Protein AF-0000000079968569 (afdb_homodimer)

pLDDT: mean 89.05, std 14.93, range [28.38, 98.62]

Solvent-accessible surface area (backbone atoms only — not comparable to full-atom values): 16368 Å² total; per-residue (Å²): 129,81,74,69,39,74,44,54,80,45,68,66,60,50,47,40,49,39,46,52,48,20,51,48,32,42,50,51,22,48,35,32,70,76,35,46,54,60,60,40,35,42,70,18,49,77,89,44,74,65,24,75,78,48,63,56,48,49,30,52,27,35,30,48,21,16,45,27,44,17,50,18,42,37,26,52,46,40,48,70,67,48,76,48,55,67,58,50,34,47,45,46,52,22,48,47,39,38,47,49,23,49,54,51,22,50,50,51,39,25,46,76,66,73,31,68,48,82,87,57,55,47,71,60,41,49,49,54,50,51,52,52,50,50,54,46,49,54,43,51,39,50,54,72,44,60,78,44,48,75,46,56,74,74,74,75,83,125,130,79,74,66,40,75,44,54,81,46,68,67,59,49,47,40,48,40,47,52,47,21,51,49,33,42,51,52,22,46,36,32,71,76,34,44,55,60,58,40,35,41,70,17,49,79,91,44,74,69,25,75,78,46,62,55,47,49,29,52,27,34,31,48,20,16,45,26,45,17,51,19,41,37,26,52,45,40,49,70,67,48,76,49,55,67,58,51,34,46,47,45,53,22,49,46,38,38,48,51,24,49,54,51,22,50,50,51,40,26,46,76,66,75,32,67,46,81,90,58,54,47,70,61,42,50,49,55,50,52,53,51,50,51,54,46,47,56,42,50,42,50,54,73,43,60,78,44,50,74,45,54,72,72,73,78,81,124

Sequence (316 aa):
MQRSSAQSIPGFYRVFFTIFDPLFALGVAYMNCAEPGSIVTSLFPEDGPWSTVTPSHMMLFHQSAGALVCLATCMGVMLRYAEDVRVWRIFEFAVLFTDFPVFYGNCVALDAQQRLSLDKIRPEEWNVFAITAFVATVRILFVAGVGLGKGTNTKKNAMQRSSAQSIPGFYRVFFTIFDPLFALGVAYMNCAEPGSIVTSLFPEDGPWSTVTPSHMMLFHQSAGALVCLATCMGVMLRYAEDVRVWRIFEFAVLFTDFPVFYGNCVALDAQQRLSLDKIRPEEWNVFAITAFVATVRILFVAGVGLGKGTNTKKNA

Nearest PDB structures (foldseek):
  8a3k-assembly1_UNK  TM=4.838E-01  e=2.911E+00  synthetic construct
  8a3k-assembly1_UNK  TM=4.841E-01  e=3.400E+00  synthetic construct

Structure (mmCIF, N/CA/C/O backbone):
data_AF-0000000079968569-model_v1
#
loop_
_entity.id
_entity.type
_entity.pdbx_description
1 polymer 'DUF7704 domain-containing protein'
#
loop_
_atom_site.group_PDB
_atom_site.id
_atom_site.type_symbol
_atom_site.label_atom_id
_atom_site.label_alt_id
_atom_site.label_comp_id
_atom_site.label_asym_id
_atom_site.label_entity_id
_atom_site.label_seq_id
_atom_site.pdbx_PDB_ins_code
_atom_site.Cartn_x
_atom_site.Cartn_y
_atom_site.Cartn_z
_atom_site.occupancy
_atom_site.B_iso_or_equiv
_atom_site.auth_seq_id
_atom_site.auth_comp_id
_atom_site.auth_asym_id
_atom_site.auth_atom_id
_atom_site.pdbx_PDB_model_num
ATOM 1 N N . MET A 1 1 ? -8.609 38.188 10.023 1 28.38 1 MET A N 1
ATOM 2 C CA . MET A 1 1 ? -8.508 36.844 9.5 1 28.38 1 MET A CA 1
ATOM 3 C C . MET A 1 1 ? -9.008 35.812 10.516 1 28.38 1 MET A C 1
ATOM 5 O O . MET A 1 1 ? -8.438 35.688 11.602 1 28.38 1 MET A O 1
ATOM 9 N N . GLN A 1 2 ? -10.258 35.656 10.594 1 31.89 2 GLN A N 1
ATOM 10 C CA . GLN A 1 2 ? -10.945 34.812 11.578 1 31.89 2 GLN A CA 1
ATOM 11 C C . GLN A 1 2 ? -10.273 33.438 11.695 1 31.89 2 GLN A C 1
ATOM 13 O O . GLN A 1 2 ? -10.023 32.781 10.688 1 31.89 2 GLN A O 1
ATOM 18 N N . ARG A 1 3 ? -9.445 33.219 12.555 1 40.75 3 ARG A N 1
ATOM 19 C CA . ARG A 1 3 ? -8.852 31.906 12.75 1 40.75 3 ARG A CA 1
ATOM 20 C C . ARG A 1 3 ? -9.938 30.844 12.891 1 40.75 3 ARG A C 1
ATOM 22 O O . ARG A 1 3 ? -10.805 30.938 13.766 1 40.75 3 ARG A O 1
ATOM 29 N N . SER A 1 4 ? -10.508 30.281 11.836 1 44.81 4 SER A N 1
ATOM 30 C CA . SER A 1 4 ? -11.477 29.188 11.898 1 44.81 4 SER A CA 1
ATOM 31 C C . SER A 1 4 ? -11.094 28.188 12.984 1 44.81 4 SER A C 1
ATOM 33 O O . SER A 1 4 ? -9.922 27.844 13.141 1 44.81 4 SER A O 1
ATOM 35 N N . SER A 1 5 ? -11.703 28.281 14.062 1 48.16 5 SER A N 1
ATOM 36 C CA . SER A 1 5 ? -11.5 27.406 15.211 1 48.16 5 SER A CA 1
ATOM 37 C C . SER A 1 5 ? -11.211 25.969 14.758 1 48.16 5 SER A C 1
ATOM 39 O O . SER A 1 5 ? -11.922 25.438 13.914 1 48.16 5 SER A O 1
ATOM 41 N N . ALA A 1 6 ? -10.008 25.5 14.75 1 58.41 6 ALA A N 1
ATOM 42 C CA . ALA A 1 6 ? -9.484 24.188 14.359 1 58.41 6 ALA A CA 1
ATOM 43 C C . ALA A 1 6 ? -10.344 23.062 14.906 1 58.41 6 ALA A C 1
ATOM 45 O O . ALA A 1 6 ? -10.68 23.047 16.094 1 58.41 6 ALA A O 1
ATOM 46 N N . GLN A 1 7 ? -11.25 22.422 14.164 1 66.94 7 GLN A N 1
ATOM 47 C CA . GLN A 1 7 ? -11.992 21.234 14.562 1 66.94 7 GLN A CA 1
ATOM 48 C C . GLN A 1 7 ? -11.109 20.281 15.359 1 66.94 7 GLN A C 1
ATOM 50 O O . GLN A 1 7 ? -9.914 20.156 15.086 1 66.94 7 GLN A O 1
ATOM 55 N N . SER A 1 8 ? -11.672 19.984 16.609 1 81.75 8 SER A N 1
ATOM 56 C CA . SER A 1 8 ? -10.945 19.031 17.438 1 81.75 8 SER A CA 1
ATOM 57 C C . SER A 1 8 ? -11.305 17.594 17.078 1 81.75 8 SER A C 1
ATOM 59 O O . SER A 1 8 ? -12.445 17.312 16.703 1 81.75 8 SER A O 1
ATOM 61 N N . ILE A 1 9 ? -10.406 16.656 17.031 1 88.19 9 ILE A N 1
ATOM 62 C CA . ILE A 1 9 ? -10.586 15.242 16.75 1 88.19 9 ILE A CA 1
ATOM 63 C C . ILE A 1 9 ? -11 14.516 18.031 1 88.19 9 ILE A C 1
ATOM 65 O O . ILE A 1 9 ? -10.258 14.508 19.016 1 88.19 9 ILE A O 1
ATOM 69 N N . PRO A 1 10 ? -12.211 13.961 18.047 1 90.06 10 PRO A N 1
ATOM 70 C CA . PRO A 1 10 ? -12.672 13.219 19.234 1 90.06 10 PRO A CA 1
ATOM 71 C C . PRO A 1 10 ? -11.719 12.094 19.625 1 90.06 10 PRO A C 1
ATOM 73 O O . PRO A 1 10 ? -11.023 11.539 18.766 1 90.06 10 PRO A O 1
ATOM 76 N N . GLY A 1 11 ? -11.797 11.75 20.922 1 92.5 11 GLY A N 1
ATOM 77 C CA . GLY A 1 11 ? -10.906 10.742 21.484 1 92.5 11 GLY A CA 1
ATOM 78 C C . GLY A 1 11 ? -11.023 9.398 20.797 1 92.5 11 GLY A C 1
ATOM 79 O O . GLY A 1 11 ? -10.023 8.719 20.562 1 92.5 11 GLY A O 1
ATOM 80 N N . PHE A 1 12 ? -12.266 8.984 20.484 1 94.12 12 PHE A N 1
ATOM 81 C CA . PHE A 1 12 ? -12.477 7.695 19.828 1 94.12 12 PHE A CA 1
ATOM 82 C C . PHE A 1 12 ? -11.672 7.605 18.531 1 94.12 12 PHE A C 1
ATOM 84 O O . PHE A 1 12 ? -10.953 6.629 18.312 1 94.12 12 PHE A O 1
ATOM 91 N N . TYR A 1 13 ? -11.805 8.57 17.672 1 95.38 13 TYR A N 1
ATOM 92 C CA . TYR A 1 13 ? -11.109 8.562 16.391 1 95.38 13 TYR A CA 1
ATOM 93 C C . TYR A 1 13 ? -9.594 8.578 16.594 1 95.38 13 TYR A C 1
ATOM 95 O O . TYR A 1 13 ? -8.859 7.883 15.883 1 95.38 13 TYR A O 1
ATOM 103 N N . ARG A 1 14 ? -9.164 9.312 17.547 1 95.06 14 ARG A N 1
ATOM 104 C CA . ARG A 1 14 ? -7.73 9.406 17.797 1 95.06 14 ARG A CA 1
ATOM 105 C C . ARG A 1 14 ? -7.156 8.055 18.219 1 95.06 14 ARG A C 1
ATOM 107 O O . ARG A 1 14 ? -6.141 7.617 17.672 1 95.06 14 ARG A O 1
ATOM 114 N N . VAL A 1 15 ? -7.816 7.484 19.172 1 95.88 15 VAL A N 1
ATOM 115 C CA . VAL A 1 15 ? -7.34 6.191 19.656 1 95.88 15 VAL A CA 1
ATOM 116 C C . VAL A 1 15 ? -7.457 5.152 18.531 1 95.88 15 VAL A C 1
ATOM 118 O O . VAL A 1 15 ? -6.535 4.363 18.312 1 95.88 15 VAL A O 1
ATOM 121 N N . PHE A 1 16 ? -8.555 5.184 17.844 1 97.31 16 PHE A N 1
ATOM 122 C CA . PHE A 1 16 ? -8.797 4.203 16.797 1 97.31 16 PHE A CA 1
ATOM 123 C C . PHE A 1 16 ? -7.746 4.32 15.695 1 97.31 16 PHE A C 1
ATOM 125 O O . PHE A 1 16 ? -7.109 3.328 15.336 1 97.31 16 PHE A O 1
ATOM 132 N N . PHE A 1 17 ? -7.508 5.504 15.203 1 97.06 17 PHE A N 1
ATOM 133 C CA . PHE A 1 17 ? -6.68 5.68 14.016 1 97.06 17 PHE A CA 1
ATOM 134 C C . PHE A 1 17 ? -5.199 5.676 14.383 1 97.06 17 PHE A C 1
ATOM 136 O O . PHE A 1 17 ? -4.348 5.367 13.547 1 97.06 17 PHE A O 1
ATOM 143 N N . THR A 1 18 ? -4.855 5.949 15.664 1 96.81 18 THR A N 1
ATOM 144 C CA . THR A 1 18 ? -3.436 6.07 15.977 1 96.81 18 THR A CA 1
ATOM 145 C C . THR A 1 18 ? -2.949 4.855 16.766 1 96.81 18 THR A C 1
ATOM 147 O O . THR A 1 18 ? -1.744 4.633 16.891 1 96.81 18 THR A O 1
ATOM 150 N N . ILE A 1 19 ? -3.875 4.004 17.281 1 97.12 19 ILE A N 1
ATOM 151 C CA . ILE A 1 19 ? -3.447 2.855 18.062 1 97.12 19 ILE A CA 1
ATOM 152 C C . ILE A 1 19 ? -4.023 1.575 17.469 1 97.12 19 ILE A C 1
ATOM 154 O O . ILE A 1 19 ? -3.281 0.718 16.984 1 97.12 19 ILE A O 1
ATOM 158 N N . PHE A 1 20 ? -5.301 1.514 17.328 1 96.88 20 PHE A N 1
ATOM 159 C CA . PHE A 1 20 ? -5.941 0.267 16.922 1 96.88 20 PHE A CA 1
ATOM 160 C C . PHE A 1 20 ? -5.656 -0.041 15.461 1 96.88 20 PHE A C 1
ATOM 162 O O . PHE A 1 20 ? -5.23 -1.149 15.125 1 96.88 20 PHE A O 1
ATOM 169 N N . ASP A 1 21 ? -5.875 0.905 14.633 1 97.06 21 ASP A N 1
ATOM 170 C CA . ASP A 1 21 ? -5.746 0.691 13.195 1 97.06 21 ASP A CA 1
ATOM 171 C C . ASP A 1 21 ? -4.305 0.353 12.82 1 97.06 21 ASP A C 1
ATOM 173 O O . ASP A 1 21 ? -4.059 -0.589 12.062 1 97.06 21 ASP A O 1
ATOM 177 N N . PRO A 1 22 ? -3.33 1.082 13.336 1 97.19 22 PRO A N 1
ATOM 178 C CA . PRO A 1 22 ? -1.957 0.712 12.992 1 97.19 22 PRO A CA 1
ATOM 179 C C . PRO A 1 22 ? -1.549 -0.645 13.562 1 97.19 22 PRO A C 1
ATOM 181 O O . PRO A 1 22 ? -0.776 -1.374 12.93 1 97.19 22 PRO A O 1
ATOM 184 N N . LEU A 1 23 ? -2.002 -1.061 14.672 1 96.94 23 LEU A N 1
ATOM 185 C CA . LEU A 1 23 ? -1.714 -2.387 15.211 1 96.94 23 LEU A CA 1
ATOM 186 C C . LEU A 1 23 ? -2.328 -3.473 14.336 1 96.94 23 LEU A C 1
ATOM 188 O O . LEU A 1 23 ? -1.712 -4.52 14.109 1 96.94 23 LEU A O 1
ATOM 192 N N . PHE A 1 24 ? -3.496 -3.143 13.875 1 95.25 24 PHE A N 1
ATOM 193 C CA . PHE A 1 24 ? -4.137 -4.078 12.953 1 95.25 24 PHE A CA 1
ATOM 194 C C . PHE A 1 24 ? -3.33 -4.215 11.672 1 95.25 24 PHE A C 1
ATOM 196 O O . PHE A 1 24 ? -3.088 -5.328 11.203 1 95.25 24 PHE A O 1
ATOM 203 N N . ALA A 1 25 ? -2.98 -3.125 11.109 1 96.75 25 ALA A N 1
ATOM 204 C CA . ALA A 1 25 ? -2.18 -3.125 9.883 1 96.75 25 ALA A CA 1
ATOM 205 C C . ALA A 1 25 ? -0.869 -3.881 10.086 1 96.75 25 ALA A C 1
ATOM 207 O O . ALA A 1 25 ? -0.456 -4.664 9.234 1 96.75 25 ALA A O 1
ATOM 208 N N . LEU A 1 26 ? -0.242 -3.734 11.227 1 97.88 26 LEU A N 1
ATOM 209 C CA . LEU A 1 26 ? 1.014 -4.414 11.523 1 97.88 26 LEU A CA 1
ATOM 210 C C . LEU A 1 26 ? 0.794 -5.914 11.695 1 97.88 26 LEU A C 1
ATOM 212 O O . LEU A 1 26 ? 1.659 -6.715 11.344 1 97.88 26 LEU A O 1
ATOM 216 N N . GLY A 1 27 ? -0.338 -6.227 12.297 1 96.75 27 GLY A N 1
ATOM 217 C CA . GLY A 1 27 ? -0.677 -7.637 12.398 1 96.75 27 GLY A CA 1
ATOM 218 C C . GLY A 1 27 ? -0.789 -8.32 11.047 1 96.75 27 GLY A C 1
ATOM 219 O O . GLY A 1 27 ? -0.246 -9.414 10.852 1 96.75 27 GLY A O 1
ATOM 220 N N . VAL A 1 28 ? -1.473 -7.676 10.172 1 95.12 28 VAL A N 1
ATOM 221 C CA . VAL A 1 28 ? -1.624 -8.242 8.836 1 95.12 28 VAL A CA 1
ATOM 222 C C . VAL A 1 28 ? -0.269 -8.273 8.133 1 95.12 28 VAL A C 1
ATOM 224 O O . VAL A 1 28 ? 0.052 -9.242 7.438 1 95.12 28 VAL A O 1
ATOM 227 N N . ALA A 1 29 ? 0.511 -7.199 8.289 1 97.56 29 ALA A N 1
ATOM 228 C CA . ALA A 1 29 ? 1.854 -7.176 7.719 1 97.56 29 ALA A CA 1
ATOM 229 C C . ALA A 1 29 ? 2.676 -8.367 8.203 1 97.56 29 ALA A C 1
ATOM 231 O O . ALA A 1 29 ? 3.373 -9.008 7.41 1 97.56 29 ALA A O 1
ATOM 232 N N . TYR A 1 30 ? 2.607 -8.656 9.438 1 97.5 30 TYR A N 1
ATOM 233 C CA . TYR A 1 30 ? 3.297 -9.812 10.008 1 97.5 30 TYR A CA 1
ATOM 234 C C . TYR A 1 30 ? 2.83 -11.102 9.344 1 97.5 30 TYR A C 1
ATOM 236 O O . TYR A 1 30 ? 3.646 -11.953 8.984 1 97.5 30 TYR A O 1
ATOM 244 N N . MET A 1 31 ? 1.549 -11.281 9.195 1 96.31 31 MET A N 1
ATOM 245 C CA . MET A 1 31 ? 1.005 -12.484 8.57 1 96.31 31 MET A CA 1
ATOM 246 C C . MET A 1 31 ? 1.454 -12.586 7.117 1 96.31 31 MET A C 1
ATOM 248 O O . MET A 1 31 ? 1.744 -13.68 6.629 1 96.31 31 MET A O 1
ATOM 252 N N . ASN A 1 32 ? 1.507 -11.453 6.434 1 95.81 32 ASN A N 1
ATOM 253 C CA . ASN A 1 32 ? 1.966 -11.445 5.051 1 95.81 32 ASN A CA 1
ATOM 254 C C . ASN A 1 32 ? 3.398 -11.961 4.93 1 95.81 32 ASN A C 1
ATOM 256 O O . ASN A 1 32 ? 3.75 -12.609 3.943 1 95.81 32 ASN A O 1
ATOM 260 N N . CYS A 1 33 ? 4.246 -11.766 5.938 1 94.25 33 CYS A N 1
ATOM 261 C CA . CYS A 1 33 ? 5.652 -12.156 5.895 1 94.25 33 CYS A CA 1
ATOM 262 C C . CYS A 1 33 ? 5.852 -13.555 6.461 1 94.25 33 CYS A C 1
ATOM 264 O O . CYS A 1 33 ? 6.586 -14.367 5.891 1 94.25 33 CYS A O 1
ATOM 266 N N . ALA A 1 34 ? 5.141 -13.875 7.527 1 95.69 34 ALA A N 1
ATOM 267 C CA . ALA A 1 34 ? 5.434 -15.094 8.281 1 95.69 34 ALA A CA 1
ATOM 268 C C . ALA A 1 34 ? 4.48 -16.219 7.902 1 95.69 34 ALA A C 1
ATOM 270 O O . ALA A 1 34 ? 4.844 -17.391 7.957 1 95.69 34 ALA A O 1
ATOM 271 N N . GLU A 1 35 ? 3.277 -15.828 7.543 1 96.5 35 GLU A N 1
ATOM 272 C CA . GLU A 1 35 ? 2.258 -16.844 7.293 1 96.5 35 GLU A CA 1
ATOM 273 C C . GLU A 1 35 ? 1.443 -16.516 6.047 1 96.5 35 GLU A C 1
ATOM 275 O O . GLU A 1 35 ? 0.212 -16.484 6.09 1 96.5 35 GLU A O 1
ATOM 280 N N . PRO A 1 36 ? 2.133 -16.359 4.914 1 95.19 36 PRO A N 1
ATOM 281 C CA . PRO A 1 36 ? 1.373 -16 3.711 1 95.19 36 PRO A CA 1
ATOM 282 C C . PRO A 1 36 ? 0.374 -17.094 3.311 1 95.19 36 PRO A C 1
ATOM 284 O O . PRO A 1 36 ? -0.684 -16.781 2.754 1 95.19 36 PRO A O 1
ATOM 287 N N . GLY A 1 37 ? 0.706 -18.375 3.605 1 95.31 37 GLY A N 1
ATOM 288 C CA . GLY A 1 37 ? -0.232 -19.453 3.34 1 95.31 37 GLY A CA 1
ATOM 289 C C . GLY A 1 37 ? -1.562 -19.281 4.047 1 95.31 37 GLY A C 1
ATOM 290 O O . GLY A 1 37 ? -2.619 -19.547 3.465 1 95.31 37 GLY A O 1
ATOM 291 N N . SER A 1 38 ? -1.458 -18.812 5.281 1 93.94 38 SER A N 1
ATOM 292 C CA . SER A 1 38 ? -2.676 -18.578 6.055 1 93.94 38 SER A CA 1
ATOM 293 C C . SER A 1 38 ? -3.525 -17.469 5.441 1 93.94 38 SER A C 1
ATOM 295 O O . SER A 1 38 ? -4.754 -17.531 5.492 1 93.94 38 SER A O 1
ATOM 297 N N . ILE A 1 39 ? -2.91 -16.516 4.883 1 93.88 39 ILE A N 1
ATOM 298 C CA . ILE A 1 39 ? -3.639 -15.43 4.246 1 93.88 39 ILE A CA 1
ATOM 299 C C . ILE A 1 39 ? -4.371 -15.953 3.012 1 93.88 39 ILE A C 1
ATOM 301 O O . ILE A 1 39 ? -5.559 -15.68 2.82 1 93.88 39 ILE A O 1
ATOM 305 N N . VAL A 1 40 ? -3.674 -16.734 2.242 1 94.69 40 VAL A N 1
ATOM 306 C CA . VAL A 1 40 ? -4.281 -17.266 1.021 1 94.69 40 VAL A CA 1
ATOM 307 C C . VAL A 1 40 ? -5.43 -18.203 1.373 1 94.69 40 VAL A C 1
ATOM 309 O O . VAL A 1 40 ? -6.523 -18.094 0.812 1 94.69 40 VAL A O 1
ATOM 312 N N . THR A 1 41 ? -5.234 -19.031 2.361 1 92.88 41 THR A N 1
ATOM 313 C CA . THR A 1 41 ? -6.23 -20.047 2.686 1 92.88 41 THR A CA 1
ATOM 314 C C . THR A 1 41 ? -7.422 -19.422 3.406 1 92.88 41 THR A C 1
ATOM 316 O O . THR A 1 41 ? -8.461 -20.062 3.57 1 92.88 41 THR A O 1
ATOM 319 N N . SER A 1 42 ? -7.258 -18.203 3.807 1 91.19 42 SER A N 1
ATOM 320 C CA . SER A 1 42 ? -8.406 -17.5 4.367 1 91.19 42 SER A CA 1
ATOM 321 C C . SER A 1 42 ? -9.484 -17.266 3.309 1 91.19 42 SER A C 1
ATOM 323 O O . SER A 1 42 ? -10.664 -17.141 3.633 1 91.19 42 SER A O 1
ATOM 325 N N . LEU A 1 43 ? -9.102 -17.234 2.061 1 91.5 43 LEU A N 1
ATOM 326 C CA . LEU A 1 43 ? -10.062 -17 0.992 1 91.5 43 LEU A CA 1
ATOM 327 C C . LEU A 1 43 ? -10.094 -18.172 0.016 1 91.5 43 LEU A C 1
ATOM 329 O O . LEU A 1 43 ? -11.023 -18.297 -0.781 1 91.5 43 LEU A O 1
ATOM 333 N N . PHE A 1 44 ? -9.078 -18.938 0.044 1 94 44 PHE A N 1
ATOM 334 C CA . PHE A 1 44 ? -8.961 -20.109 -0.812 1 94 44 PHE A CA 1
ATOM 335 C C . PHE A 1 44 ? -8.742 -21.359 0.02 1 94 44 PHE A C 1
ATOM 337 O O . PHE A 1 44 ? -7.645 -21.594 0.527 1 94 44 PHE A O 1
ATOM 344 N N . PRO A 1 45 ? -9.75 -22.156 0.082 1 93.25 45 PRO A N 1
ATOM 345 C CA . PRO A 1 45 ? -9.617 -23.375 0.896 1 93.25 45 PRO A CA 1
ATOM 346 C C . PRO A 1 45 ? -8.367 -24.172 0.549 1 93.25 45 PRO A C 1
ATOM 348 O O . PRO A 1 45 ? -8.008 -24.297 -0.625 1 93.25 45 PRO A O 1
ATOM 351 N N . GLU A 1 46 ? -7.734 -24.734 1.552 1 91.88 46 GLU A N 1
ATOM 352 C CA . GLU A 1 46 ? -6.473 -25.453 1.422 1 91.88 46 GLU A CA 1
ATOM 353 C C . GLU A 1 46 ? -6.586 -26.578 0.397 1 91.88 46 GLU A C 1
ATOM 355 O O . GLU A 1 46 ? -5.633 -26.859 -0.334 1 91.88 46 GLU A O 1
ATOM 360 N N . ASP A 1 47 ? -7.688 -27.188 0.342 1 91.06 47 ASP A N 1
ATOM 361 C CA . ASP A 1 47 ? -7.895 -28.328 -0.556 1 91.06 47 ASP A CA 1
ATOM 362 C C . ASP A 1 47 ? -8.445 -27.859 -1.903 1 91.06 47 ASP A C 1
ATOM 364 O O . ASP A 1 47 ? -8.688 -28.688 -2.795 1 91.06 47 ASP A O 1
ATOM 368 N N . GLY A 1 48 ? -8.633 -26.578 -2.061 1 89.69 48 GLY A N 1
ATOM 369 C CA . GLY A 1 48 ? -9.18 -26.031 -3.293 1 89.69 48 GLY A CA 1
ATOM 370 C C . GLY A 1 48 ? -8.117 -25.484 -4.227 1 89.69 48 GLY A C 1
ATOM 371 O O . GLY A 1 48 ? -6.918 -25.578 -3.93 1 89.69 48 GLY A O 1
ATOM 372 N N . PRO A 1 49 ? -8.617 -25.047 -5.25 1 92.19 49 PRO A N 1
ATOM 373 C CA . PRO A 1 49 ? -7.676 -24.469 -6.223 1 92.19 49 PRO A CA 1
ATOM 374 C C . PRO A 1 49 ? -7.074 -23.156 -5.758 1 92.19 49 PRO A C 1
ATOM 376 O O . PRO A 1 49 ? -7.676 -22.438 -4.941 1 92.19 49 PRO A O 1
ATOM 379 N N . TRP A 1 50 ? -5.887 -22.812 -6.184 1 95 50 TRP A N 1
ATOM 380 C CA . TRP A 1 50 ? -5.223 -21.531 -6.066 1 95 50 TRP A CA 1
ATOM 381 C C . TRP A 1 50 ? -4.867 -21.219 -4.613 1 95 50 TRP A C 1
ATOM 383 O O . TRP A 1 50 ? -4.77 -20.062 -4.223 1 95 50 TRP A O 1
ATOM 393 N N . SER A 1 51 ? -4.723 -22.312 -3.852 1 94.75 51 SER A N 1
ATOM 394 C CA . SER A 1 51 ? -4.387 -22.125 -2.443 1 94.75 51 SER A CA 1
ATOM 395 C C . SER A 1 51 ? -2.881 -22.188 -2.221 1 94.75 51 SER A C 1
ATOM 397 O O . SER A 1 51 ? -2.393 -21.828 -1.146 1 94.75 51 SER A O 1
ATOM 399 N N . THR A 1 52 ? -2.082 -22.531 -3.213 1 95.06 52 THR A N 1
ATOM 400 C CA . THR A 1 52 ? -0.641 -22.703 -3.07 1 95.06 52 THR A CA 1
ATOM 401 C C . THR A 1 52 ? 0.079 -21.359 -3.197 1 95.06 52 THR A C 1
ATOM 403 O O . THR A 1 52 ? -0.185 -20.594 -4.125 1 95.06 52 THR A O 1
ATOM 406 N N . VAL A 1 53 ? 0.97 -21.156 -2.326 1 95.88 53 VAL A N 1
ATOM 407 C CA . VAL A 1 53 ? 1.793 -19.953 -2.365 1 95.88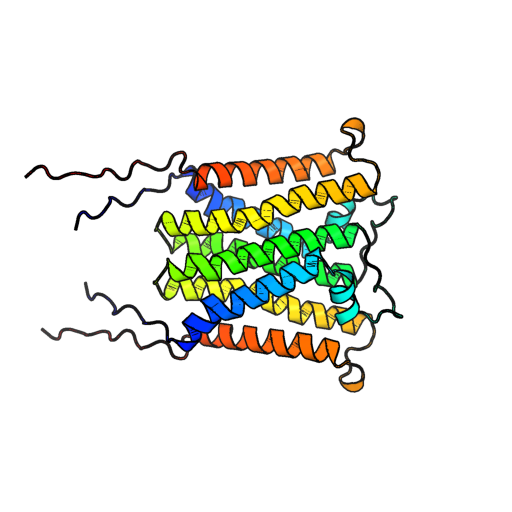 53 VAL A CA 1
ATOM 408 C C . VAL A 1 53 ? 3.07 -20.219 -3.156 1 95.88 53 VAL A C 1
ATOM 410 O O . VAL A 1 53 ? 3.854 -21.109 -2.797 1 95.88 53 VAL A O 1
ATOM 413 N N . THR A 1 54 ? 3.258 -19.531 -4.234 1 95.06 54 THR A N 1
ATOM 414 C CA . THR A 1 54 ? 4.441 -19.625 -5.078 1 95.06 54 THR A CA 1
ATOM 415 C C . THR A 1 54 ? 5.375 -18.438 -4.855 1 95.06 54 THR A C 1
ATOM 417 O O . THR A 1 54 ? 5.004 -17.469 -4.188 1 95.06 54 THR A O 1
ATOM 420 N N . PRO A 1 55 ? 6.543 -18.453 -5.395 1 94.38 55 PRO A N 1
ATOM 421 C CA . PRO A 1 55 ? 7.449 -17.312 -5.258 1 94.38 55 PRO A CA 1
ATOM 422 C C . PRO A 1 55 ? 6.863 -16.016 -5.824 1 94.38 55 PRO A C 1
ATOM 424 O O . PRO A 1 55 ? 7.152 -14.93 -5.316 1 94.38 55 PRO A O 1
ATOM 427 N N . SER A 1 56 ? 6.066 -16.141 -6.836 1 95.19 56 SER A N 1
ATOM 428 C CA . SER A 1 56 ? 5.438 -14.938 -7.367 1 95.19 56 SER A CA 1
ATOM 429 C C . SER A 1 56 ? 4.434 -14.359 -6.383 1 95.19 56 SER A C 1
ATOM 431 O O . SER A 1 56 ? 4.273 -13.141 -6.301 1 95.19 56 SER A O 1
ATOM 433 N N . HIS A 1 57 ? 3.791 -15.242 -5.551 1 95.38 57 HIS A N 1
ATOM 434 C CA . HIS A 1 57 ? 2.971 -14.734 -4.457 1 95.38 57 HIS A CA 1
ATOM 435 C C . HIS A 1 57 ? 3.822 -14.016 -3.416 1 95.38 57 HIS A C 1
ATOM 437 O O . HIS A 1 57 ? 3.432 -12.961 -2.91 1 95.38 57 HIS A O 1
ATOM 443 N N . MET A 1 58 ? 4.93 -14.648 -3.146 1 93.94 58 MET A N 1
ATOM 444 C CA . MET A 1 58 ? 5.789 -14.117 -2.09 1 93.94 58 MET A CA 1
ATOM 445 C C . MET A 1 58 ? 6.238 -12.695 -2.416 1 93.94 58 MET A C 1
ATOM 447 O O . MET A 1 58 ? 6.312 -11.844 -1.528 1 93.94 58 MET A O 1
ATOM 451 N N . MET A 1 59 ? 6.516 -12.453 -3.625 1 93.06 59 MET A N 1
ATOM 452 C CA . MET A 1 59 ? 6.879 -11.102 -4.051 1 93.06 59 MET A CA 1
ATOM 453 C C . MET A 1 59 ? 5.789 -10.109 -3.684 1 93.06 59 MET A C 1
ATOM 455 O O . MET A 1 59 ? 6.074 -9.047 -3.119 1 93.06 59 MET A O 1
ATOM 459 N N . LEU A 1 60 ? 4.551 -10.477 -3.938 1 93.94 60 LEU A N 1
ATOM 460 C CA . LEU A 1 60 ? 3.416 -9.594 -3.67 1 93.94 60 LEU A CA 1
ATOM 461 C C . LEU A 1 60 ? 3.182 -9.453 -2.17 1 93.94 60 LEU A C 1
ATOM 463 O O . LEU A 1 60 ? 2.859 -8.367 -1.687 1 93.94 60 LEU A O 1
ATOM 467 N N . PHE A 1 61 ? 3.426 -10.531 -1.45 1 95.62 61 PHE A N 1
ATOM 468 C CA . PHE A 1 61 ? 3.232 -10.5 -0.005 1 95.62 61 PHE A CA 1
ATOM 469 C C . PHE A 1 61 ? 4.25 -9.578 0.657 1 95.62 61 PHE A C 1
ATOM 471 O O . PHE A 1 61 ? 3.906 -8.82 1.567 1 95.62 61 PHE A O 1
ATOM 478 N N . HIS A 1 62 ? 5.43 -9.609 0.183 1 94.94 62 HIS A N 1
ATOM 479 C CA . HIS A 1 62 ? 6.438 -8.719 0.741 1 94.94 62 HIS A CA 1
ATOM 480 C C . HIS A 1 62 ? 6.102 -7.258 0.452 1 94.94 62 HIS A C 1
ATOM 482 O O . HIS A 1 62 ? 6.215 -6.406 1.335 1 94.94 62 HIS A O 1
ATOM 488 N N . GLN A 1 63 ? 5.691 -7.043 -0.762 1 94.62 63 GLN A N 1
ATOM 489 C CA . GLN A 1 63 ? 5.328 -5.68 -1.134 1 94.62 63 GLN A CA 1
ATOM 490 C C . GLN A 1 63 ? 4.125 -5.191 -0.33 1 94.62 63 GLN A C 1
ATOM 492 O O . GLN A 1 63 ? 4.102 -4.051 0.131 1 94.62 63 GLN A O 1
ATOM 497 N N . SER A 1 64 ? 3.174 -6.051 -0.158 1 95.56 64 SER A N 1
ATOM 498 C CA . SER A 1 64 ? 1.997 -5.715 0.637 1 95.56 64 SER A CA 1
ATOM 499 C C . SER A 1 64 ? 2.369 -5.453 2.092 1 95.56 64 SER A C 1
ATOM 501 O O . SER A 1 64 ? 1.854 -4.52 2.713 1 95.56 64 SER A O 1
ATOM 503 N N . ALA A 1 65 ? 3.199 -6.273 2.621 1 96.88 65 ALA A N 1
ATOM 504 C CA . ALA A 1 65 ? 3.654 -6.066 3.994 1 96.88 65 ALA A CA 1
ATOM 505 C C . ALA A 1 65 ? 4.305 -4.695 4.156 1 96.88 65 ALA A C 1
ATOM 507 O O . ALA A 1 65 ? 4.051 -3.992 5.137 1 96.88 65 ALA A O 1
ATOM 508 N N . GLY A 1 66 ? 5.113 -4.328 3.211 1 97.38 66 GLY A N 1
ATOM 509 C CA . GLY A 1 66 ? 5.727 -3.01 3.25 1 97.38 66 GLY A CA 1
ATOM 510 C C . GLY A 1 66 ? 4.715 -1.879 3.225 1 97.38 66 GLY A C 1
ATOM 511 O O . GLY A 1 66 ? 4.859 -0.896 3.955 1 97.38 66 GLY A O 1
ATOM 512 N N . ALA A 1 67 ? 3.746 -2.01 2.395 1 97.5 67 ALA A N 1
ATOM 513 C CA . ALA A 1 67 ? 2.703 -0.992 2.301 1 97.5 67 ALA A CA 1
ATOM 514 C C . ALA A 1 67 ? 1.944 -0.86 3.617 1 97.5 67 ALA A C 1
ATOM 516 O O . ALA A 1 67 ? 1.591 0.247 4.031 1 97.5 67 ALA A O 1
ATOM 517 N N . LEU A 1 68 ? 1.725 -1.967 4.258 1 97.94 68 LEU A N 1
ATOM 518 C CA . LEU A 1 68 ? 1 -1.957 5.523 1 97.94 68 LEU A CA 1
ATOM 519 C C . LEU A 1 68 ? 1.842 -1.327 6.629 1 97.94 68 LEU A C 1
ATOM 521 O O . LEU A 1 68 ? 1.317 -0.606 7.48 1 97.94 68 LEU A O 1
ATOM 525 N N . VAL A 1 69 ? 3.082 -1.58 6.617 1 98.31 69 VAL A N 1
ATOM 526 C CA . VAL A 1 69 ? 3.975 -0.938 7.578 1 98.31 69 VAL A CA 1
ATOM 527 C C . VAL A 1 69 ? 4.012 0.566 7.32 1 98.31 69 VAL A C 1
ATOM 529 O O . VAL A 1 69 ? 4.043 1.363 8.258 1 98.31 69 VAL A O 1
ATOM 532 N N . CYS A 1 70 ? 4.059 0.911 6.055 1 98.56 70 CYS A N 1
ATOM 533 C CA . CYS A 1 70 ? 3.986 2.32 5.684 1 98.56 70 CYS A CA 1
ATOM 534 C C . CYS A 1 70 ? 2.75 2.979 6.285 1 98.56 70 CYS A C 1
ATOM 536 O O . CYS A 1 70 ? 2.852 4.004 6.957 1 98.56 70 CYS A O 1
ATOM 538 N N . LEU A 1 71 ? 1.607 2.375 6.133 1 98.5 71 LEU A N 1
ATOM 539 C CA . LEU A 1 71 ? 0.357 2.932 6.637 1 98.5 71 LEU A CA 1
ATOM 540 C C . LEU A 1 71 ? 0.36 2.984 8.156 1 98.5 71 LEU A C 1
ATOM 542 O O . LEU A 1 71 ? -0.08 3.971 8.75 1 98.5 71 LEU A O 1
ATOM 546 N N . ALA A 1 72 ? 0.888 1.959 8.719 1 98.44 72 ALA A N 1
ATOM 547 C CA . ALA A 1 72 ? 0.969 1.93 10.18 1 98.44 72 ALA A CA 1
ATOM 548 C C . ALA A 1 72 ? 1.853 3.059 10.703 1 98.44 72 ALA A C 1
ATOM 550 O O . ALA A 1 72 ? 1.539 3.68 11.719 1 98.44 72 ALA A O 1
ATOM 551 N N . THR A 1 73 ? 2.902 3.312 10.039 1 98.38 73 THR A N 1
ATOM 552 C CA . THR A 1 73 ? 3.809 4.387 10.43 1 98.38 73 THR A CA 1
ATOM 553 C C . THR A 1 73 ? 3.127 5.746 10.289 1 98.38 73 THR A C 1
ATOM 555 O O . THR A 1 73 ? 3.238 6.598 11.172 1 98.38 73 THR A O 1
ATOM 558 N N . CYS A 1 74 ? 2.406 5.918 9.211 1 98.31 74 CYS A N 1
ATOM 559 C CA . CYS A 1 74 ? 1.676 7.168 9.023 1 98.31 74 CYS A CA 1
ATOM 560 C C . CYS A 1 74 ? 0.643 7.363 10.133 1 98.31 74 CYS A C 1
ATOM 562 O O . CYS A 1 74 ? 0.565 8.438 10.727 1 98.31 74 CYS A O 1
ATOM 564 N N . MET A 1 75 ? -0.004 6.344 10.484 1 97.56 75 MET A N 1
ATOM 565 C CA . MET A 1 75 ? -1.059 6.426 11.484 1 97.56 75 MET A CA 1
ATOM 566 C C . MET A 1 75 ? -0.467 6.57 12.883 1 97.56 75 MET A C 1
ATOM 568 O O . MET A 1 75 ? -0.945 7.375 13.688 1 97.56 75 MET A O 1
ATOM 572 N N . GLY A 1 76 ? 0.554 5.926 13.148 1 96 76 GLY A N 1
ATOM 573 C CA . GLY A 1 76 ? 1.134 5.91 14.484 1 96 76 GLY A CA 1
ATOM 574 C C . GLY A 1 76 ? 2.008 7.117 14.766 1 96 76 GLY A C 1
ATOM 575 O O . GLY A 1 76 ? 2.17 7.516 15.922 1 96 76 GLY A O 1
ATOM 576 N N . VAL A 1 77 ? 2.578 7.695 13.703 1 96.44 77 VAL A N 1
ATOM 577 C CA . VAL A 1 77 ? 3.553 8.758 13.93 1 96.44 77 VAL A CA 1
ATOM 578 C C . VAL A 1 77 ? 3.072 10.047 13.266 1 96.44 77 VAL A C 1
ATOM 580 O O . VAL A 1 77 ? 2.855 11.055 13.945 1 96.44 77 VAL A O 1
ATOM 583 N N . MET A 1 78 ? 2.77 9.969 12.008 1 96.31 78 MET A N 1
ATOM 584 C CA . MET A 1 78 ? 2.465 11.18 11.25 1 96.31 78 MET A CA 1
ATOM 585 C C . MET A 1 78 ? 1.195 11.844 11.773 1 96.31 78 MET A C 1
ATOM 587 O O . MET A 1 78 ? 1.16 13.062 11.961 1 96.31 78 MET A O 1
ATOM 591 N N . LEU A 1 79 ? 0.198 11.07 12.023 1 94.5 79 LEU A N 1
ATOM 592 C CA . LEU A 1 79 ? -1.06 11.656 12.484 1 94.5 79 LEU A CA 1
ATOM 593 C C . LEU A 1 79 ? -0.907 12.258 13.875 1 94.5 79 LEU A C 1
ATOM 595 O O . LEU A 1 79 ? -1.554 13.258 14.195 1 94.5 79 LEU A O 1
ATOM 599 N N . ARG A 1 80 ? -0.051 11.734 14.664 1 91.38 80 ARG A N 1
ATOM 600 C CA . ARG A 1 80 ? 0.179 12.289 16 1 91.38 80 ARG A CA 1
ATOM 601 C C . ARG A 1 80 ? 0.922 13.617 15.922 1 91.38 80 ARG A C 1
ATOM 603 O O . ARG A 1 80 ? 0.717 14.5 16.766 1 91.38 80 ARG A O 1
ATOM 610 N N . TYR A 1 81 ? 1.651 13.602 14.945 1 91.19 81 TYR A N 1
ATOM 611 C CA . TYR A 1 81 ? 2.398 14.836 14.75 1 91.19 81 TYR A CA 1
ATOM 612 C C . TYR A 1 81 ? 1.519 15.914 14.117 1 91.19 81 TYR A C 1
ATOM 614 O O . TYR A 1 81 ? 1.56 17.078 14.531 1 91.19 81 TYR A O 1
ATOM 622 N N . ALA A 1 82 ? 0.771 15.477 13.07 1 86 82 ALA A N 1
ATOM 623 C CA . ALA A 1 82 ? -0.084 16.406 12.344 1 86 82 ALA A CA 1
ATOM 624 C C . ALA A 1 82 ? -1.412 16.609 13.07 1 86 82 ALA A C 1
ATOM 626 O O . ALA A 1 82 ? -2.275 15.734 13.055 1 86 82 ALA A O 1
ATOM 627 N N . GLU A 1 83 ? -1.558 17.594 13.906 1 80.25 83 GLU A N 1
ATOM 628 C CA . GLU A 1 83 ? -2.77 17.797 14.695 1 80.25 83 GLU A CA 1
ATOM 629 C C . GLU A 1 83 ? -3.863 18.469 13.867 1 80.25 83 GLU A C 1
ATOM 631 O O . GLU A 1 83 ? -4.996 18.625 14.336 1 80.25 83 GLU A O 1
ATOM 636 N N . ASP A 1 84 ? -3.645 18.719 12.656 1 87.94 84 ASP A N 1
ATOM 637 C CA . ASP A 1 84 ? -4.621 19.344 11.766 1 87.94 84 ASP A CA 1
ATOM 638 C C . ASP A 1 84 ? -5.652 18.312 11.281 1 87.94 84 ASP A C 1
ATOM 640 O O . ASP A 1 84 ? -5.297 17.312 10.656 1 87.94 84 ASP A O 1
ATOM 644 N N . VAL A 1 85 ? -6.918 18.641 11.508 1 90.94 85 VAL A N 1
ATOM 645 C CA . VAL A 1 85 ? -8.016 17.734 11.188 1 90.94 85 VAL A CA 1
ATOM 646 C C . VAL A 1 85 ? -8.086 17.516 9.672 1 90.94 85 VAL A C 1
ATOM 648 O O . VAL A 1 85 ? -8.453 16.438 9.211 1 90.94 85 VAL A O 1
ATOM 651 N N . ARG A 1 86 ? -7.758 18.469 8.898 1 91.56 86 ARG A N 1
ATOM 652 C CA . ARG A 1 86 ? -7.824 18.344 7.449 1 91.56 86 ARG A CA 1
ATOM 653 C C . ARG A 1 86 ? -6.789 17.344 6.945 1 91.56 86 ARG A C 1
ATOM 655 O O . ARG A 1 86 ? -7.047 16.594 6 1 91.56 86 ARG A O 1
ATOM 662 N N . VAL A 1 87 ? -5.625 17.312 7.535 1 93.75 87 VAL A N 1
ATOM 663 C CA . VAL A 1 87 ? -4.605 16.328 7.18 1 93.75 87 VAL A CA 1
ATOM 664 C C . VAL A 1 87 ? -5.105 14.93 7.496 1 93.75 87 VAL A C 1
ATOM 666 O O . VAL A 1 87 ? -4.965 14.016 6.68 1 93.75 87 VAL A O 1
ATOM 669 N N . TRP A 1 88 ? -5.707 14.805 8.68 1 95.5 88 TRP A N 1
ATOM 670 C CA . TRP A 1 88 ? -6.273 13.516 9.07 1 95.5 88 TRP A CA 1
ATOM 671 C C . TRP A 1 88 ? -7.328 13.055 8.062 1 95.5 88 TRP A C 1
ATOM 673 O O . TRP A 1 88 ? -7.344 11.891 7.66 1 95.5 88 TRP A O 1
ATOM 683 N N . ARG A 1 89 ? -8.141 13.922 7.648 1 96.5 89 ARG A N 1
ATOM 684 C CA . ARG A 1 89 ? -9.258 13.578 6.77 1 96.5 89 ARG A CA 1
ATOM 685 C C . ARG A 1 89 ? -8.758 13.211 5.375 1 96.5 89 ARG A C 1
ATOM 687 O O . ARG A 1 89 ? -9.25 12.266 4.762 1 96.5 89 ARG A O 1
ATOM 694 N N . ILE A 1 90 ? -7.816 13.93 4.875 1 96.5 90 ILE A N 1
ATOM 695 C CA . ILE A 1 90 ? -7.262 13.609 3.562 1 96.5 90 ILE A CA 1
ATOM 696 C C . ILE A 1 90 ? -6.57 12.25 3.613 1 96.5 90 ILE A C 1
ATOM 698 O O . ILE A 1 90 ? -6.75 11.422 2.719 1 96.5 90 ILE A O 1
ATOM 702 N N . PHE A 1 91 ? -5.816 12.07 4.684 1 98 91 PHE A N 1
ATOM 703 C CA . PHE A 1 91 ? -5.102 10.805 4.828 1 98 91 PHE A CA 1
ATOM 704 C C . PHE A 1 91 ? -6.074 9.641 4.926 1 98 91 PHE A C 1
ATOM 706 O O . PHE A 1 91 ? -5.926 8.641 4.215 1 98 91 PHE A O 1
ATOM 713 N N . GLU A 1 92 ? -7.059 9.773 5.758 1 98.25 92 GLU A N 1
ATOM 714 C CA . GLU A 1 92 ? -8.008 8.688 5.945 1 98.25 92 GLU A CA 1
ATOM 715 C C . GLU A 1 92 ? -8.859 8.469 4.695 1 98.25 92 GLU A C 1
ATOM 717 O O . GLU A 1 92 ? -9.258 7.344 4.395 1 98.25 92 GLU A O 1
ATOM 722 N N . PHE A 1 93 ? -9.172 9.531 4.031 1 98.12 93 PHE A N 1
ATOM 723 C CA . PHE A 1 93 ? -9.828 9.375 2.738 1 98.12 93 PHE A CA 1
ATOM 724 C C . PHE A 1 93 ? -8.961 8.555 1.792 1 98.12 93 PHE A C 1
ATOM 726 O O . PHE A 1 93 ? -9.453 7.664 1.095 1 98.12 93 PHE A O 1
ATOM 733 N N . ALA A 1 94 ? -7.668 8.852 1.733 1 98.56 94 ALA A N 1
ATOM 734 C CA . ALA A 1 94 ? -6.738 8.102 0.892 1 98.56 94 ALA A CA 1
ATOM 735 C C . ALA A 1 94 ? -6.695 6.633 1.288 1 98.56 94 ALA A C 1
ATOM 737 O O . ALA A 1 94 ? -6.637 5.75 0.427 1 98.56 94 ALA A O 1
ATOM 738 N N . VAL A 1 95 ? -6.719 6.328 2.564 1 98.25 95 VAL A N 1
ATOM 739 C CA . VAL A 1 95 ? -6.625 4.957 3.053 1 98.25 95 VAL A CA 1
ATOM 740 C C . VAL A 1 95 ? -7.867 4.172 2.633 1 98.25 95 VAL A C 1
ATOM 742 O O . VAL A 1 95 ? -7.824 2.945 2.514 1 98.25 95 VAL A O 1
ATOM 745 N N . LEU A 1 96 ? -9 4.859 2.361 1 97.75 96 LEU A N 1
ATOM 746 C CA . LEU A 1 96 ? -10.203 4.172 1.898 1 97.75 96 LEU A CA 1
ATOM 747 C C . LEU A 1 96 ? -9.938 3.43 0.595 1 97.75 96 LEU A C 1
ATOM 749 O O . LEU A 1 96 ? -10.555 2.396 0.326 1 97.75 96 LEU A O 1
ATOM 753 N N . PHE A 1 97 ? -8.93 3.844 -0.145 1 97.5 97 PHE A N 1
ATOM 754 C CA . PHE A 1 97 ? -8.562 3.176 -1.387 1 97.5 97 PHE A CA 1
ATOM 755 C C . PHE A 1 97 ? -7.875 1.846 -1.103 1 97.5 97 PHE A C 1
ATOM 757 O O . PHE A 1 97 ? -7.723 1.014 -1.999 1 97.5 97 PHE A O 1
ATOM 764 N N . THR A 1 98 ? -7.426 1.643 0.135 1 96.62 98 THR A N 1
ATOM 765 C CA . THR A 1 98 ? -6.863 0.347 0.5 1 96.62 98 THR A CA 1
ATOM 766 C C . THR A 1 98 ? -7.941 -0.575 1.061 1 96.62 98 THR A C 1
ATOM 768 O O . THR A 1 98 ? -7.793 -1.798 1.036 1 96.62 98 THR A O 1
ATOM 771 N N . ASP A 1 99 ? -9.039 0.015 1.542 1 95.44 99 ASP A N 1
ATOM 772 C CA . ASP A 1 99 ? -10.109 -0.779 2.143 1 95.44 99 ASP A CA 1
ATOM 773 C C . ASP A 1 99 ? -11 -1.398 1.07 1 95.44 99 ASP A C 1
ATOM 775 O O . ASP A 1 99 ? -11.336 -2.584 1.143 1 95.44 99 ASP A O 1
ATOM 779 N N . PHE A 1 100 ? -11.305 -0.713 0.066 1 94.81 100 PHE A N 1
ATOM 780 C CA . PHE A 1 100 ? -12.281 -1.149 -0.925 1 94.81 100 PHE A CA 1
ATOM 781 C C . PHE A 1 100 ? -11.742 -2.322 -1.737 1 94.81 100 PHE A C 1
ATOM 783 O O . PHE A 1 100 ? -12.453 -3.303 -1.967 1 94.81 100 PHE A O 1
ATOM 790 N N . PRO A 1 101 ? -10.539 -2.25 -2.092 1 93.5 101 PRO A N 1
ATOM 791 C CA . PRO A 1 101 ? -10.031 -3.395 -2.852 1 93.5 101 PRO A CA 1
ATOM 792 C C . PRO A 1 101 ? -9.977 -4.676 -2.025 1 93.5 101 PRO A C 1
ATOM 794 O O . PRO A 1 101 ? -10.055 -5.777 -2.578 1 93.5 101 PRO A O 1
ATOM 797 N N . VAL A 1 102 ? -9.766 -4.512 -0.749 1 90.69 102 VAL A N 1
ATOM 798 C CA . VAL A 1 102 ? -9.836 -5.711 0.08 1 90.69 102 VAL A CA 1
ATOM 799 C C . VAL A 1 102 ? -11.211 -6.359 -0.07 1 90.69 102 VAL A C 1
ATOM 801 O O . VAL A 1 102 ? -11.312 -7.566 -0.3 1 90.69 102 VAL A O 1
ATOM 804 N N . PHE A 1 103 ? -12.273 -5.562 -0.065 1 90.69 103 PHE A N 1
ATOM 805 C CA . PHE A 1 103 ? -13.625 -6.07 -0.239 1 90.69 103 PHE A CA 1
ATOM 806 C C . PHE A 1 103 ? -13.82 -6.617 -1.648 1 90.69 103 PHE A C 1
ATOM 808 O O . PHE A 1 103 ? -14.258 -7.758 -1.822 1 90.69 103 PHE A O 1
ATOM 815 N N . TYR A 1 104 ? -13.492 -5.852 -2.506 1 89.75 104 TYR A N 1
ATOM 816 C CA . TYR A 1 104 ? -13.68 -6.219 -3.904 1 89.75 104 TYR A CA 1
ATOM 817 C C . TYR A 1 104 ? -12.859 -7.449 -4.262 1 89.75 104 TYR A C 1
ATOM 819 O O . TYR A 1 104 ? -13.359 -8.375 -4.914 1 89.75 104 TYR A O 1
ATOM 827 N N . GLY A 1 105 ? -11.633 -7.438 -3.865 1 87.31 105 GLY A N 1
ATOM 828 C CA . GLY A 1 105 ? -10.773 -8.578 -4.121 1 87.31 105 GLY A CA 1
ATOM 829 C C . GLY A 1 105 ? -11.305 -9.875 -3.527 1 87.31 105 GLY A C 1
ATOM 830 O O . GLY A 1 105 ? -11.211 -10.93 -4.148 1 87.31 105 GLY A O 1
ATOM 831 N N . ASN A 1 106 ? -11.852 -9.734 -2.391 1 88.5 106 ASN A N 1
ATOM 832 C CA . ASN A 1 106 ? -12.445 -10.914 -1.767 1 88.5 106 ASN A CA 1
ATOM 833 C C . ASN A 1 106 ? -13.656 -11.406 -2.553 1 88.5 106 ASN A C 1
ATOM 835 O O . ASN A 1 106 ? -13.844 -12.617 -2.715 1 88.5 106 ASN A O 1
ATOM 839 N N . CYS A 1 107 ? -14.445 -10.523 -3.027 1 89.75 107 CYS A N 1
ATOM 840 C CA . CYS A 1 107 ? -15.602 -10.898 -3.834 1 89.75 107 CYS A CA 1
ATOM 841 C C . CYS A 1 107 ? -15.164 -11.586 -5.125 1 89.75 107 CYS A C 1
ATOM 843 O O . CYS A 1 107 ? -15.75 -12.594 -5.523 1 89.75 107 CYS A O 1
ATOM 845 N N . VAL A 1 108 ? -14.195 -11.07 -5.672 1 87.5 108 VAL A N 1
ATOM 846 C CA . VAL A 1 108 ? -13.68 -11.641 -6.91 1 87.5 108 VAL A CA 1
ATOM 847 C C . VAL A 1 108 ? -13.141 -13.047 -6.652 1 87.5 108 VAL A C 1
ATOM 849 O O . VAL A 1 108 ? -13.375 -13.969 -7.445 1 87.5 108 VAL A O 1
ATOM 852 N N . ALA A 1 109 ? -12.383 -13.18 -5.59 1 89.88 109 ALA A N 1
ATOM 853 C CA . ALA A 1 109 ? -11.82 -14.477 -5.219 1 89.88 109 ALA A CA 1
ATOM 854 C C . ALA A 1 109 ? -12.922 -15.516 -4.996 1 89.88 109 ALA A C 1
ATOM 856 O O . ALA A 1 109 ? -12.828 -16.641 -5.484 1 89.88 109 ALA A O 1
ATOM 857 N N . LEU A 1 110 ? -13.953 -15.125 -4.312 1 92.31 110 LEU A N 1
ATOM 858 C CA . LEU A 1 110 ? -15.055 -16.047 -4.027 1 92.31 110 LEU A CA 1
ATOM 859 C C . LEU A 1 110 ? -15.828 -16.375 -5.301 1 92.31 110 LEU A C 1
ATOM 861 O O . LEU A 1 110 ? -16.219 -17.516 -5.516 1 92.31 110 LEU A O 1
ATOM 865 N N . ASP A 1 111 ? -16.031 -15.359 -6.051 1 93.06 111 ASP A N 1
ATOM 866 C CA . ASP A 1 111 ? -16.75 -15.57 -7.297 1 93.06 111 ASP A CA 1
ATOM 867 C C . ASP A 1 111 ? -16 -16.531 -8.219 1 93.06 111 ASP A C 1
ATOM 869 O O . ASP A 1 111 ? -16.625 -17.391 -8.859 1 93.06 111 ASP A O 1
ATOM 873 N N . ALA A 1 112 ? -14.734 -16.391 -8.297 1 92.56 112 ALA A N 1
ATOM 874 C CA . ALA A 1 112 ? -13.906 -17.266 -9.117 1 92.56 112 ALA A CA 1
ATOM 875 C C . ALA A 1 112 ? -14.047 -18.719 -8.672 1 92.56 112 ALA A C 1
ATOM 877 O O . ALA A 1 112 ? -13.898 -19.641 -9.484 1 92.56 112 ALA A O 1
ATOM 878 N N . GLN A 1 113 ? -14.391 -18.875 -7.453 1 93.94 113 GLN A N 1
ATOM 879 C CA . GLN A 1 113 ? -14.531 -20.219 -6.895 1 93.94 113 GLN A CA 1
ATOM 880 C C . GLN A 1 113 ? -16 -20.656 -6.875 1 93.94 113 GLN A C 1
ATOM 882 O O . GLN A 1 113 ? -16.328 -21.719 -6.348 1 93.94 113 GLN A O 1
ATOM 887 N N . GLN A 1 114 ? -16.922 -19.812 -7.348 1 93.44 114 GLN A N 1
ATOM 888 C CA . GLN A 1 114 ? -18.359 -20.062 -7.355 1 93.44 114 GLN A CA 1
ATOM 889 C C . GLN A 1 114 ? -18.906 -20.188 -5.934 1 93.44 114 GLN A C 1
ATOM 891 O O . GLN A 1 114 ? -19.734 -21.047 -5.664 1 93.44 114 GLN A O 1
ATOM 896 N N . ARG A 1 115 ? -18.359 -19.344 -5.074 1 91.88 115 ARG A N 1
ATOM 897 C CA . ARG A 1 115 ? -18.734 -19.406 -3.668 1 91.88 115 ARG A CA 1
ATOM 898 C C . ARG A 1 115 ? -19.266 -18.062 -3.188 1 91.88 115 ARG A C 1
ATOM 900 O O . ARG A 1 115 ? -19.281 -17.781 -1.985 1 91.88 115 ARG A O 1
ATOM 907 N N . LEU A 1 116 ? -19.641 -17.281 -4.086 1 88.31 116 LEU A N 1
ATOM 908 C CA . LEU A 1 116 ? -20.125 -15.961 -3.688 1 88.31 116 LEU A CA 1
ATOM 909 C C . LEU A 1 116 ? -21.531 -16.047 -3.109 1 88.31 116 LEU A C 1
ATOM 911 O O . LEU A 1 116 ? -22 -15.102 -2.463 1 88.31 116 LEU A O 1
ATOM 915 N N . SER A 1 117 ? -22.062 -17.203 -2.961 1 89.5 117 SER A N 1
ATOM 916 C CA . SER A 1 117 ? -23.359 -17.375 -2.309 1 89.5 117 SER A CA 1
ATOM 917 C C . SER A 1 117 ? -23.219 -17.406 -0.792 1 89.5 117 SER A C 1
ATOM 919 O O . SER A 1 117 ? -22.25 -17.953 -0.262 1 89.5 117 SER A O 1
ATOM 921 N N . LEU A 1 118 ? -24.156 -16.781 -0.101 1 85 118 LEU A N 1
ATOM 922 C CA . LEU A 1 118 ? -24.094 -16.578 1.344 1 85 118 LEU A CA 1
ATOM 923 C C . LEU A 1 118 ? -23.969 -17.922 2.064 1 85 118 LEU A C 1
ATOM 925 O O . LEU A 1 118 ? -23.375 -18 3.145 1 85 118 LEU A O 1
ATOM 929 N N . ASP A 1 119 ? -24.438 -18.938 1.486 1 90.31 119 ASP A N 1
ATOM 930 C CA . ASP A 1 119 ? -24.438 -20.234 2.135 1 90.31 119 ASP A CA 1
ATOM 931 C C . ASP A 1 119 ? -23.078 -20.922 1.979 1 90.31 119 ASP A C 1
ATOM 933 O O . ASP A 1 119 ? -22.781 -21.891 2.684 1 90.31 119 ASP A O 1
ATOM 937 N N . LYS A 1 120 ? -22.312 -20.328 1.136 1 90.94 120 LYS A N 1
ATOM 938 C CA . LYS A 1 120 ? -21.047 -20.984 0.854 1 90.94 120 LYS A CA 1
ATOM 939 C C . LYS A 1 120 ? -19.891 -20.25 1.504 1 90.94 120 LYS A C 1
ATOM 941 O O . LYS A 1 120 ? -18.75 -20.734 1.49 1 90.94 120 LYS A O 1
ATOM 946 N N . ILE A 1 121 ? -20.172 -19.172 2.031 1 91.19 121 ILE A N 1
ATOM 947 C CA . ILE A 1 121 ? -19.109 -18.375 2.652 1 91.19 121 ILE A CA 1
ATOM 948 C C . ILE A 1 121 ? -18.734 -18.984 4.004 1 91.19 121 ILE A C 1
ATOM 950 O O . ILE A 1 121 ? -19.609 -19.219 4.848 1 91.19 121 ILE A O 1
ATOM 954 N N . ARG A 1 122 ? -17.516 -19.172 4.207 1 92.94 122 ARG A N 1
ATOM 955 C CA . ARG A 1 122 ? -16.984 -19.766 5.43 1 92.94 122 ARG A CA 1
ATOM 956 C C . ARG A 1 122 ? -16.812 -18.719 6.523 1 92.94 122 ARG A C 1
ATOM 958 O O . ARG A 1 122 ? -16.781 -17.516 6.242 1 92.94 122 ARG A O 1
ATOM 965 N N . PRO A 1 123 ? -16.672 -19.188 7.766 1 91 123 PRO A N 1
ATOM 966 C CA . PRO A 1 123 ? -16.438 -18.25 8.867 1 91 123 PRO A CA 1
ATOM 967 C C . PRO A 1 123 ? -15.18 -17.406 8.68 1 91 123 PRO A C 1
ATOM 969 O O . PRO A 1 123 ? -15.156 -16.234 9.023 1 91 123 PRO A O 1
ATOM 972 N N . GLU A 1 124 ? -14.102 -18.016 8.125 1 89.25 124 GLU A N 1
ATOM 973 C CA . GLU A 1 124 ? -12.859 -17.297 7.875 1 89.25 124 GLU A CA 1
ATOM 974 C C . GLU A 1 124 ? -13.086 -16.094 6.953 1 89.25 124 GLU A C 1
ATOM 976 O O . GLU A 1 124 ? -12.547 -15.016 7.188 1 89.25 124 GLU A O 1
ATOM 981 N N . GLU A 1 125 ? -13.906 -16.281 6.008 1 91.69 125 GLU A N 1
ATOM 982 C CA . GLU A 1 125 ? -14.18 -15.219 5.039 1 91.69 125 GLU A CA 1
ATOM 983 C C . GLU A 1 125 ? -15.094 -14.156 5.629 1 91.69 125 GLU A C 1
ATOM 985 O O . GLU A 1 125 ? -14.938 -12.969 5.348 1 91.69 125 GLU A O 1
ATOM 990 N N . TRP A 1 126 ? -16 -14.641 6.445 1 90.62 126 TRP A N 1
ATOM 991 C CA . TRP A 1 126 ? -16.859 -13.68 7.129 1 90.62 126 TRP A CA 1
ATOM 992 C C . TRP A 1 126 ? -16.047 -12.758 8.023 1 90.62 126 TRP A C 1
ATOM 994 O O . TRP A 1 126 ? -16.344 -11.562 8.133 1 90.62 126 TRP A O 1
ATOM 1004 N N . ASN A 1 127 ? -15.055 -13.289 8.625 1 89.31 127 ASN A N 1
ATOM 1005 C CA . ASN A 1 127 ? -14.18 -12.492 9.477 1 89.31 127 ASN A CA 1
ATOM 1006 C C . ASN A 1 127 ? -13.469 -11.398 8.68 1 89.31 127 ASN A C 1
ATOM 1008 O O . ASN A 1 127 ? -13.383 -10.258 9.125 1 89.31 127 ASN A O 1
ATOM 1012 N N . VAL A 1 128 ? -13.008 -11.781 7.543 1 88.75 128 VAL A N 1
ATOM 1013 C CA . VAL A 1 128 ? -12.305 -10.82 6.703 1 88.75 128 VAL A CA 1
ATOM 1014 C C . VAL A 1 128 ? -13.258 -9.703 6.285 1 88.75 128 VAL A C 1
ATOM 1016 O O . VAL A 1 128 ? -12.914 -8.523 6.367 1 88.75 128 VAL A O 1
ATOM 1019 N N . PHE A 1 129 ? -14.453 -10.023 5.98 1 91.19 129 PHE A N 1
ATOM 1020 C CA . PHE A 1 129 ? -15.453 -9.047 5.551 1 91.19 129 PHE A CA 1
ATOM 1021 C C . PHE A 1 129 ? -15.844 -8.133 6.699 1 91.19 129 PHE A C 1
ATOM 1023 O O . PHE A 1 129 ? -15.891 -6.91 6.535 1 91.19 129 PHE A O 1
ATOM 1030 N N . ALA A 1 130 ? -16.062 -8.734 7.777 1 91.62 130 ALA A N 1
ATOM 1031 C CA . ALA A 1 130 ? -16.578 -7.98 8.914 1 91.62 130 ALA A CA 1
ATOM 1032 C C . ALA A 1 130 ? -15.523 -6.996 9.438 1 91.62 130 ALA A C 1
ATOM 1034 O O . ALA A 1 130 ? -15.844 -5.84 9.727 1 91.62 130 ALA A O 1
ATOM 1035 N N . ILE A 1 131 ? -14.32 -7.441 9.516 1 90.5 131 ILE A N 1
ATOM 1036 C CA . ILE A 1 131 ? -13.25 -6.59 10.016 1 90.5 131 ILE A CA 1
ATOM 1037 C C . ILE A 1 131 ? -13 -5.438 9.039 1 90.5 131 ILE A C 1
ATOM 1039 O O . ILE A 1 131 ? -12.914 -4.277 9.453 1 90.5 131 ILE A O 1
ATOM 1043 N N . THR A 1 132 ? -12.93 -5.781 7.82 1 92.06 132 THR A N 1
ATOM 1044 C CA . THR A 1 132 ? -12.711 -4.754 6.805 1 92.06 132 THR A CA 1
ATOM 1045 C C . THR A 1 132 ? -13.875 -3.773 6.77 1 92.06 132 THR A C 1
ATOM 1047 O O . THR A 1 132 ? -13.672 -2.562 6.672 1 92.06 132 THR A O 1
ATOM 1050 N N . ALA A 1 133 ? -15.078 -4.293 6.879 1 94.44 133 ALA A N 1
ATOM 1051 C CA . ALA A 1 133 ? -16.266 -3.438 6.871 1 94.44 133 ALA A CA 1
ATOM 1052 C C . ALA A 1 133 ? -16.281 -2.506 8.078 1 94.44 133 ALA A C 1
ATOM 1054 O O . ALA A 1 133 ? -16.641 -1.334 7.961 1 94.44 133 ALA A O 1
ATOM 1055 N N . PHE A 1 134 ? -15.891 -3.014 9.164 1 95.69 134 PHE A N 1
ATOM 1056 C CA . PHE A 1 134 ? -15.875 -2.219 10.383 1 95.69 134 PHE A CA 1
ATOM 1057 C C . PHE A 1 134 ? -14.891 -1.062 10.266 1 95.69 134 PHE A C 1
ATOM 1059 O O . PHE A 1 134 ? -15.25 0.093 10.5 1 95.69 134 PHE A O 1
ATOM 1066 N N . VAL A 1 135 ? -13.695 -1.34 9.867 1 95 135 VAL A N 1
ATOM 1067 C CA . VAL A 1 135 ? -12.648 -0.324 9.758 1 95 135 VAL A CA 1
ATOM 1068 C C . VAL A 1 135 ? -13.047 0.706 8.703 1 95 135 VAL A C 1
ATOM 1070 O O . VAL A 1 135 ? -12.914 1.912 8.922 1 95 135 VAL A O 1
ATOM 1073 N N . ALA A 1 136 ? -13.547 0.26 7.586 1 97 136 ALA A N 1
ATOM 1074 C CA . ALA A 1 136 ? -13.961 1.156 6.508 1 97 136 ALA A CA 1
ATOM 1075 C C . ALA A 1 136 ? -15.094 2.072 6.961 1 97 136 ALA A C 1
ATOM 1077 O O . ALA A 1 136 ? -15.125 3.256 6.609 1 97 136 ALA A O 1
ATOM 1078 N N . THR A 1 137 ? -15.984 1.523 7.715 1 97.38 137 THR A N 1
ATOM 1079 C CA . THR A 1 137 ? -17.109 2.314 8.188 1 97.38 137 THR A CA 1
ATOM 1080 C C . THR A 1 137 ? -16.641 3.43 9.117 1 97.38 137 THR A C 1
ATOM 1082 O O . THR A 1 137 ? -17.047 4.582 8.977 1 97.38 137 THR A O 1
ATOM 1085 N N . VAL A 1 138 ? -15.766 3.107 10.039 1 97.19 138 VAL A N 1
ATOM 1086 C CA . VAL A 1 138 ? -15.211 4.113 10.938 1 97.19 138 VAL A CA 1
ATOM 1087 C C . VAL A 1 138 ? -14.516 5.203 10.133 1 97.19 138 VAL A C 1
ATOM 1089 O O . VAL A 1 138 ? -14.68 6.395 10.406 1 97.19 138 VAL A O 1
ATOM 1092 N N . ARG A 1 139 ? -13.812 4.863 9.164 1 97.5 139 ARG A N 1
ATOM 1093 C CA . ARG A 1 139 ? -13.086 5.801 8.312 1 97.5 139 ARG A CA 1
ATOM 1094 C C . ARG A 1 139 ? -14.047 6.699 7.547 1 97.5 139 ARG A C 1
ATOM 1096 O O . ARG A 1 139 ? -13.836 7.91 7.445 1 97.5 139 ARG A O 1
ATOM 1103 N N . ILE A 1 140 ? -15.07 6.105 7.016 1 97.81 140 ILE A N 1
ATOM 1104 C CA . ILE A 1 140 ? -16.047 6.852 6.238 1 97.81 140 ILE A CA 1
ATOM 1105 C C . ILE A 1 140 ? -16.75 7.879 7.133 1 97.81 140 ILE A C 1
ATOM 1107 O O . ILE A 1 140 ? -16.922 9.031 6.738 1 97.81 140 ILE A O 1
ATOM 1111 N N . LEU A 1 141 ? -17.094 7.48 8.305 1 97.31 141 LEU A N 1
ATOM 1112 C CA . LEU A 1 141 ? -17.734 8.391 9.25 1 97.31 141 LEU A CA 1
ATOM 1113 C C . LEU A 1 141 ? -16.812 9.555 9.594 1 97.31 141 LEU A C 1
ATOM 1115 O O . LEU A 1 141 ? -17.234 10.711 9.633 1 97.31 141 LEU A O 1
ATOM 1119 N N . PHE A 1 142 ? -15.57 9.242 9.836 1 96.94 142 PHE A N 1
ATOM 1120 C CA . PHE A 1 142 ? -14.602 10.281 10.172 1 96.94 142 PHE A CA 1
ATOM 1121 C C . PHE A 1 142 ? -14.43 11.25 9.008 1 96.94 142 PHE A C 1
ATOM 1123 O O . PHE A 1 142 ? -14.453 12.469 9.203 1 96.94 142 PHE A O 1
ATOM 1130 N N . VAL A 1 143 ? -14.273 10.75 7.805 1 96.5 143 VAL A N 1
ATOM 1131 C CA . VAL A 1 143 ? -14.047 11.578 6.625 1 96.5 143 VAL A CA 1
ATOM 1132 C C . VAL A 1 143 ? -15.281 12.438 6.352 1 96.5 143 VAL A C 1
ATOM 1134 O O . VAL A 1 143 ? -15.156 13.586 5.906 1 96.5 143 VAL A O 1
ATOM 1137 N N . ALA A 1 144 ? -16.453 11.953 6.684 1 95.88 144 ALA A N 1
ATOM 1138 C CA . ALA A 1 144 ? -17.719 12.68 6.512 1 95.88 144 ALA A CA 1
ATOM 1139 C C . ALA A 1 144 ? -17.875 13.742 7.594 1 95.88 144 ALA A C 1
ATOM 1141 O O . ALA A 1 144 ? -1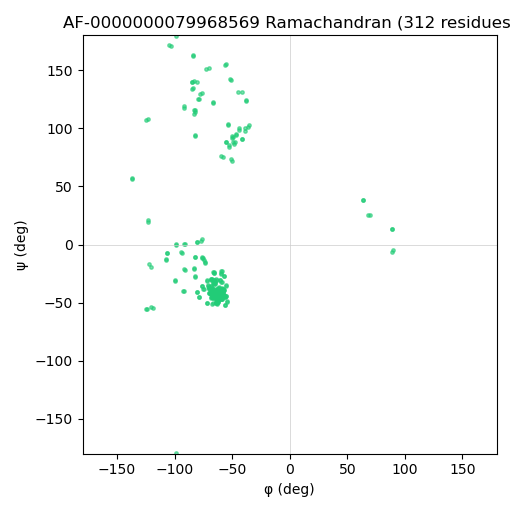8.797 14.562 7.527 1 95.88 144 ALA A O 1
ATOM 1142 N N . GLY A 1 145 ? -17.031 13.688 8.594 1 93.81 145 GLY A N 1
ATOM 1143 C CA . GLY A 1 145 ? -17.031 14.703 9.633 1 93.81 145 GLY A CA 1
ATOM 1144 C C . GLY A 1 145 ? -17.969 14.375 10.781 1 93.81 145 GLY A C 1
ATOM 1145 O O . GLY A 1 145 ? -18.328 15.25 11.57 1 93.81 145 GLY A O 1
ATOM 1146 N N . VAL A 1 146 ? -18.375 13.195 10.789 1 93.06 146 VAL A N 1
ATOM 1147 C CA . VAL A 1 146 ? -19.266 12.797 11.867 1 93.06 146 VAL A CA 1
ATOM 1148 C C . VAL A 1 146 ? -18.516 12.836 13.203 1 93.06 146 VAL A C 1
ATOM 1150 O O . VAL A 1 146 ? -17.469 12.211 13.352 1 93.06 146 VAL A O 1
ATOM 1153 N N . GLY A 1 147 ? -19.094 13.648 14.078 1 88.88 147 GLY A N 1
ATOM 1154 C CA . GLY A 1 147 ? -18.516 13.727 15.406 1 88.88 147 GLY A CA 1
ATOM 1155 C C . GLY A 1 147 ? -17.438 14.789 15.531 1 88.88 147 GLY A C 1
ATOM 1156 O O . GLY A 1 147 ? -16.922 15.031 16.625 1 88.88 147 GLY A O 1
ATOM 1157 N N . LEU A 1 148 ? -17.109 15.414 14.422 1 85.75 148 LEU A N 1
ATOM 1158 C CA . LEU A 1 148 ? -16.078 16.453 14.461 1 85.75 148 LEU A CA 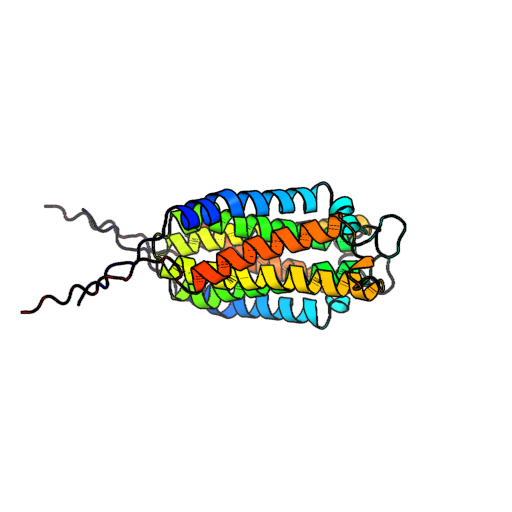1
ATOM 1159 C C . LEU A 1 148 ? -16.672 17.797 14.891 1 85.75 148 LEU A C 1
ATOM 1161 O O . LEU A 1 148 ? -17.828 18.094 14.562 1 85.75 148 LEU A O 1
ATOM 1165 N N . GLY A 1 149 ? -16.297 18.266 16.078 1 71.75 149 GLY A N 1
ATOM 1166 C CA . GLY A 1 149 ? -16.797 19.516 16.609 1 71.75 149 GLY A CA 1
ATOM 1167 C C . GLY A 1 149 ? -16.891 20.625 15.578 1 71.75 149 GLY A C 1
ATOM 1168 O O . GLY A 1 149 ? -16.219 20.562 14.539 1 71.75 149 GLY A O 1
ATOM 1169 N N . LYS A 1 150 ? -18.109 21.328 15.539 1 62.25 150 LYS A N 1
ATOM 1170 C CA . LYS A 1 150 ? -18.312 22.484 14.68 1 62.25 150 LYS A CA 1
ATOM 1171 C C . LYS A 1 150 ? -17.219 23.531 14.906 1 62.25 150 LYS A C 1
ATOM 1173 O O . LYS A 1 150 ? -16.812 23.766 16.047 1 62.25 150 LYS A O 1
ATOM 1178 N N . GLY A 1 151 ? -16.25 23.641 14.016 1 53.94 151 GLY A N 1
ATOM 1179 C CA . GLY A 1 151 ? -15.406 24.812 14.164 1 53.94 151 GLY A CA 1
ATOM 1180 C C . GLY A 1 151 ? -16.188 26.078 14.5 1 53.94 151 GLY A C 1
ATOM 1181 O O . GLY A 1 151 ? -17.281 26.297 13.977 1 53.94 151 GLY A O 1
ATOM 1182 N N . THR A 1 152 ? -16.391 26.391 15.805 1 45.72 152 THR A N 1
ATOM 1183 C CA . THR A 1 152 ? -17.172 27.547 16.219 1 45.72 152 THR A CA 1
ATOM 1184 C C . THR A 1 152 ? -16.734 28.797 15.469 1 45.72 152 THR A C 1
ATOM 1186 O O . THR A 1 152 ? -15.539 29.125 15.438 1 45.72 152 THR A O 1
ATOM 1189 N N . ASN A 1 153 ? -17.234 29.078 14.352 1 46.47 153 ASN A N 1
ATOM 1190 C CA . ASN A 1 153 ? -17.047 30.422 13.805 1 46.47 153 ASN A CA 1
ATOM 1191 C C . ASN A 1 153 ? -17.406 31.5 14.836 1 46.47 153 ASN A C 1
ATOM 1193 O O . ASN A 1 153 ? -18.562 31.609 15.242 1 46.47 153 ASN A O 1
ATOM 1197 N N . THR A 1 154 ? -16.578 31.656 15.828 1 43.41 154 THR A N 1
ATOM 1198 C CA . THR A 1 154 ? -16.859 32.75 16.734 1 43.41 154 THR A CA 1
ATOM 1199 C C . THR A 1 154 ? -16.891 34.094 15.969 1 43.41 154 THR A C 1
ATOM 1201 O O . THR A 1 154 ? -15.867 34.531 15.438 1 43.41 154 THR A O 1
ATOM 1204 N N . LYS A 1 155 ? -17.828 34.469 15.234 1 49.25 155 LYS A N 1
ATOM 1205 C CA . LYS A 1 155 ? -18.094 35.812 14.711 1 49.25 155 LYS A CA 1
ATOM 1206 C C . LYS A 1 155 ? -18.047 36.844 15.82 1 49.25 155 LYS A C 1
ATOM 1208 O O . LYS A 1 155 ? -18.781 36.75 16.812 1 49.25 155 LYS A O 1
ATOM 1213 N N . LYS A 1 156 ? -16.859 37.5 16.062 1 46.94 156 LYS A N 1
ATOM 1214 C CA . LYS A 1 156 ? -16.875 38.719 16.906 1 46.94 156 LYS A CA 1
ATOM 1215 C C . LYS A 1 156 ? -17.859 39.75 16.359 1 46.94 156 LYS A C 1
ATOM 1217 O O . LYS A 1 156 ? -17.703 40.219 15.242 1 46.94 156 LYS A O 1
ATOM 1222 N N . ASN A 1 157 ? -19.031 39.781 16.656 1 47.22 157 ASN A N 1
ATOM 1223 C CA . ASN A 1 157 ? -19.859 40.938 16.438 1 47.22 157 ASN A CA 1
ATOM 1224 C C . ASN A 1 157 ? -19.188 42.219 16.938 1 47.22 157 ASN A C 1
ATOM 1226 O O . ASN A 1 157 ? -18.891 42.344 18.125 1 47.22 157 ASN A O 1
ATOM 1230 N N . ALA A 1 158 ? -18.375 42.875 16.062 1 39.03 158 ALA A N 1
ATOM 1231 C CA . ALA A 1 158 ? -18.141 44.281 16.391 1 39.03 158 ALA A CA 1
ATOM 1232 C C . ALA A 1 158 ? -19.406 45.094 16.188 1 39.03 158 ALA A C 1
ATOM 1234 O O . ALA A 1 158 ? -20.188 44.844 15.266 1 39.03 158 ALA A O 1
ATOM 1235 N N . MET B 1 1 ? 9.391 33.219 22.047 1 28.83 1 MET B N 1
ATOM 1236 C CA . MET B 1 1 ? 9.234 31.891 21.438 1 28.83 1 MET B CA 1
ATOM 1237 C C . MET B 1 1 ? 9.719 31.906 19.984 1 28.83 1 MET B C 1
ATOM 1239 O O . MET B 1 1 ? 9.156 32.625 19.141 1 28.83 1 MET B O 1
ATOM 1243 N N . GLN B 1 2 ? 10.969 31.797 19.797 1 32.22 2 GLN B N 1
ATOM 1244 C CA . GLN B 1 2 ? 11.641 31.891 18.5 1 32.22 2 GLN B CA 1
ATOM 1245 C C . GLN B 1 2 ? 10.93 31.062 17.438 1 32.22 2 GLN B C 1
ATOM 1247 O O . GLN B 1 2 ? 10.648 29.875 17.656 1 32.22 2 GLN B O 1
ATOM 1252 N N . ARG B 1 3 ? 10.102 31.547 16.688 1 40.62 3 ARG B N 1
ATOM 1253 C CA . ARG B 1 3 ? 9.477 30.781 15.617 1 40.62 3 ARG B CA 1
ATOM 1254 C C . ARG B 1 3 ? 10.531 30.125 14.727 1 40.62 3 ARG B C 1
ATOM 1256 O O . ARG B 1 3 ? 11.414 30.797 14.195 1 40.62 3 ARG B O 1
ATOM 1263 N N . SER B 1 4 ? 11.062 28.953 15.031 1 44.5 4 SER B N 1
ATOM 1264 C CA . SER B 1 4 ? 11.984 28.219 14.172 1 44.5 4 SER B CA 1
ATOM 1265 C C . SER B 1 4 ? 11.586 28.344 12.703 1 44.5 4 SER B C 1
ATOM 1267 O O . SER B 1 4 ? 10.406 28.234 12.367 1 44.5 4 SER B O 1
ATOM 1269 N N . SER B 1 5 ? 12.188 29.203 12.039 1 48.19 5 SER B N 1
ATOM 1270 C CA . SER B 1 5 ? 11.961 29.438 10.617 1 48.19 5 SER B CA 1
ATOM 1271 C C . SER B 1 5 ? 11.664 28.141 9.883 1 48.19 5 SER B C 1
ATOM 1273 O O . SER B 1 5 ? 12.375 27.141 10.047 1 48.19 5 SER B O 1
ATOM 1275 N N . ALA B 1 6 ? 10.453 27.797 9.531 1 58 6 ALA B N 1
ATOM 1276 C CA . ALA B 1 6 ? 9.906 26.641 8.844 1 58 6 ALA B CA 1
ATOM 1277 C C . ALA B 1 6 ? 10.758 26.25 7.641 1 58 6 ALA B C 1
ATOM 1279 O O . ALA B 1 6 ? 11.125 27.109 6.836 1 58 6 ALA B O 1
ATOM 1280 N N . GLN B 1 7 ? 11.656 25.266 7.688 1 66.5 7 GLN B N 1
ATOM 1281 C CA . GLN B 1 7 ? 12.391 24.75 6.535 1 66.5 7 GLN B CA 1
ATOM 1282 C C . GLN B 1 7 ? 11.5 24.703 5.293 1 66.5 7 GLN B C 1
ATOM 1284 O O . GLN B 1 7 ? 10.305 24.422 5.387 1 66.5 7 GLN B O 1
ATOM 1289 N N . SER B 1 8 ? 12.062 25.438 4.25 1 81.69 8 SER B N 1
ATOM 1290 C CA . SER B 1 8 ? 11.328 25.406 2.986 1 81.69 8 SER B CA 1
ATOM 1291 C C . SER B 1 8 ? 11.688 24.188 2.16 1 81.69 8 SER B C 1
ATOM 1293 O O . SER B 1 8 ? 12.828 23.703 2.205 1 81.69 8 SER B O 1
ATOM 1295 N N . ILE B 1 9 ? 10.773 23.531 1.512 1 88.31 9 ILE B N 1
ATOM 1296 C CA . ILE B 1 9 ? 10.953 22.375 0.637 1 88.31 9 ILE B CA 1
ATOM 1297 C C . ILE B 1 9 ? 11.367 22.844 -0.756 1 88.31 9 ILE B C 1
ATOM 1299 O O . ILE B 1 9 ? 10.625 23.578 -1.418 1 88.31 9 ILE B O 1
ATOM 1303 N N . PRO B 1 10 ? 12.602 22.469 -1.182 1 90.12 10 PRO B N 1
ATOM 1304 C CA . PRO B 1 10 ? 13.055 22.859 -2.521 1 90.12 10 PRO B CA 1
ATOM 1305 C C . PRO B 1 10 ? 12.102 22.391 -3.621 1 90.12 10 PRO B C 1
ATOM 1307 O O . PRO B 1 10 ? 11.406 21.391 -3.461 1 90.12 10 PRO B O 1
ATOM 1310 N N . GLY B 1 11 ? 12.164 23.156 -4.738 1 92.5 11 GLY B N 1
ATOM 1311 C CA . GLY B 1 11 ? 11.266 22.891 -5.859 1 92.5 11 GLY B CA 1
ATOM 1312 C C . GLY B 1 11 ? 11.391 21.484 -6.402 1 92.5 11 GLY B C 1
ATOM 1313 O O . GLY B 1 11 ? 10.383 20.859 -6.75 1 92.5 11 GLY B O 1
ATOM 1314 N N . PHE B 1 12 ? 12.625 20.969 -6.5 1 94.06 12 PHE B N 1
ATOM 1315 C CA . PHE B 1 12 ? 12.828 19.625 -7.031 1 94.06 12 PHE B CA 1
ATOM 1316 C C . PHE B 1 12 ? 12.023 18.609 -6.234 1 94.06 12 PHE B C 1
ATOM 1318 O O . PHE B 1 12 ? 11.305 17.781 -6.812 1 94.06 12 PHE B O 1
ATOM 1325 N N . TYR B 1 13 ? 12.148 18.594 -4.938 1 95.5 13 TYR B N 1
ATOM 1326 C CA . TYR B 1 13 ? 11.445 17.641 -4.09 1 95.5 13 TYR B CA 1
ATOM 1327 C C . TYR B 1 13 ? 9.938 17.797 -4.211 1 95.5 13 TYR B C 1
ATOM 1329 O O . TYR B 1 13 ? 9.195 16.812 -4.254 1 95.5 13 TYR B O 1
ATOM 1337 N N . ARG B 1 14 ? 9.516 19 -4.293 1 95.12 14 ARG B N 1
ATOM 1338 C CA . ARG B 1 14 ? 8.086 19.266 -4.395 1 95.12 14 ARG B CA 1
ATOM 1339 C C . ARG B 1 14 ? 7.508 18.688 -5.676 1 95.12 14 ARG B C 1
ATOM 1341 O O . ARG B 1 14 ? 6.484 17.984 -5.641 1 95.12 14 ARG B O 1
ATOM 1348 N N . VAL B 1 15 ? 8.164 19.016 -6.738 1 95.94 15 VAL B N 1
ATOM 1349 C CA . VAL B 1 15 ? 7.684 18.516 -8.023 1 95.94 15 VAL B CA 1
ATOM 1350 C C . VAL B 1 15 ? 7.797 16.984 -8.047 1 95.94 15 VAL B C 1
ATOM 1352 O O . VAL B 1 15 ? 6.867 16.297 -8.484 1 95.94 15 VAL B O 1
ATOM 1355 N N . PHE B 1 16 ? 8.891 16.484 -7.566 1 97.38 16 PHE B N 1
ATOM 1356 C CA . PHE B 1 16 ? 9.125 15.039 -7.594 1 97.38 16 PHE B CA 1
ATOM 1357 C C . PHE B 1 16 ? 8.078 14.305 -6.77 1 97.38 16 PHE B C 1
ATOM 1359 O O . PHE B 1 16 ? 7.438 13.367 -7.258 1 97.38 16 PHE B O 1
ATOM 1366 N N . PHE B 1 17 ? 7.84 14.734 -5.566 1 97.06 17 PHE B N 1
ATOM 1367 C CA . PHE B 1 17 ? 7.012 13.969 -4.641 1 97.06 17 PHE B CA 1
ATOM 1368 C C . PHE B 1 17 ? 5.531 14.25 -4.883 1 97.06 17 PHE B C 1
ATOM 1370 O O . PHE B 1 17 ? 4.676 13.422 -4.551 1 97.06 17 PHE B O 1
ATOM 1377 N N . THR B 1 18 ? 5.191 15.383 -5.539 1 96.81 18 THR B N 1
ATOM 1378 C CA . THR B 1 18 ? 3.775 15.711 -5.656 1 96.81 18 THR B CA 1
ATOM 1379 C C . THR B 1 18 ? 3.285 15.492 -7.082 1 96.81 18 THR B C 1
ATOM 1381 O O . THR B 1 18 ? 2.078 15.445 -7.332 1 96.81 18 THR B O 1
ATOM 1384 N N . ILE B 1 19 ? 4.203 15.312 -8.062 1 97.12 19 ILE B N 1
ATOM 1385 C CA . ILE B 1 19 ? 3.775 15.133 -9.445 1 97.12 19 ILE B CA 1
ATOM 1386 C C . ILE B 1 19 ? 4.344 13.828 -10 1 97.12 19 ILE B C 1
ATOM 1388 O O . ILE B 1 19 ? 3.594 12.898 -10.312 1 97.12 19 ILE B O 1
ATOM 1392 N N . PHE B 1 20 ? 5.617 13.672 -9.945 1 96.94 20 PHE B N 1
ATOM 1393 C CA . PHE B 1 20 ? 6.25 12.531 -10.602 1 96.94 20 PHE B CA 1
ATOM 1394 C C . PHE B 1 20 ? 5.953 11.242 -9.852 1 96.94 20 PHE B C 1
ATOM 1396 O O . PHE B 1 20 ? 5.523 10.25 -10.453 1 96.94 20 PHE B O 1
ATOM 1403 N N . ASP B 1 21 ? 6.18 11.258 -8.594 1 97.06 21 ASP B N 1
ATOM 1404 C CA . ASP B 1 21 ? 6.039 10.047 -7.797 1 97.06 21 ASP B CA 1
ATOM 1405 C C . ASP B 1 21 ? 4.598 9.547 -7.797 1 97.06 21 ASP B C 1
ATOM 1407 O O . ASP B 1 21 ? 4.344 8.359 -7.992 1 97.06 21 ASP B O 1
ATOM 1411 N N . PRO B 1 22 ? 3.623 10.43 -7.602 1 97.25 22 PRO B N 1
ATOM 1412 C CA . PRO B 1 22 ? 2.246 9.938 -7.641 1 97.25 22 PRO B CA 1
ATOM 1413 C C . PRO B 1 22 ? 1.83 9.453 -9.031 1 97.25 22 PRO B C 1
ATOM 1415 O O . PRO B 1 22 ? 1.053 8.508 -9.148 1 97.25 22 PRO B O 1
ATOM 1418 N N . LEU B 1 23 ? 2.303 10.008 -10.086 1 97 23 LEU B N 1
ATOM 1419 C CA . LEU B 1 23 ? 2.01 9.523 -11.43 1 97 23 LEU B CA 1
ATOM 1420 C C . LEU B 1 23 ? 2.611 8.141 -11.656 1 97 23 LEU B C 1
ATOM 1422 O O . LEU B 1 23 ? 1.987 7.285 -12.281 1 97 23 LEU B O 1
ATOM 1426 N N . PHE B 1 24 ? 3.775 8.016 -11.117 1 95.44 24 PHE B N 1
ATOM 1427 C CA . PHE B 1 24 ? 4.41 6.707 -11.203 1 95.44 24 PHE B CA 1
ATOM 1428 C C . PHE B 1 24 ? 3.6 5.66 -10.445 1 95.44 24 PHE B C 1
ATOM 1430 O O . PHE B 1 24 ? 3.346 4.57 -10.961 1 95.44 24 PHE B O 1
ATOM 1437 N N . ALA B 1 25 ? 3.256 5.965 -9.25 1 96.75 25 ALA B N 1
ATOM 1438 C CA . ALA B 1 25 ? 2.453 5.059 -8.43 1 96.75 25 ALA B CA 1
ATOM 1439 C C . ALA B 1 25 ? 1.139 4.711 -9.125 1 96.75 25 ALA B C 1
ATOM 1441 O O . ALA B 1 25 ? 0.72 3.553 -9.133 1 96.75 25 ALA B O 1
ATOM 1442 N N . LEU B 1 26 ? 0.518 5.656 -9.773 1 97.94 26 LEU B N 1
ATOM 1443 C CA . LEU B 1 26 ? -0.74 5.43 -10.477 1 97.94 26 LEU B CA 1
ATOM 1444 C C . LEU B 1 26 ? -0.525 4.559 -11.711 1 97.94 26 LEU B C 1
ATOM 1446 O O . LEU B 1 26 ? -1.393 3.76 -12.07 1 97.94 26 LEU B O 1
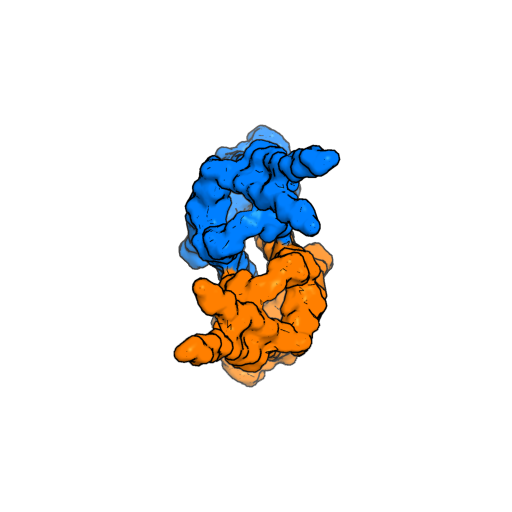ATOM 1450 N N . GLY B 1 27 ? 0.605 4.781 -12.352 1 96.75 27 GLY B N 1
ATOM 1451 C CA . GLY B 1 27 ? 0.939 3.912 -13.469 1 96.75 27 GLY B CA 1
ATOM 1452 C C . GLY B 1 27 ? 1.046 2.451 -13.07 1 96.75 27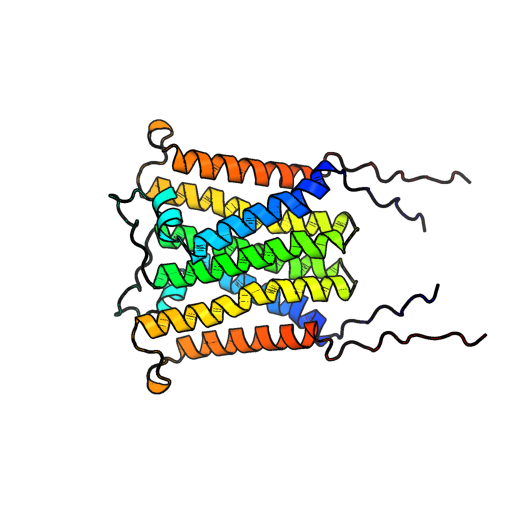 GLY B C 1
ATOM 1453 O O . GLY B 1 27 ? 0.5 1.579 -13.75 1 96.75 27 GLY B O 1
ATOM 1454 N N . VAL B 1 28 ? 1.728 2.234 -12.008 1 95.12 28 VAL B N 1
ATOM 1455 C CA . VAL B 1 28 ? 1.875 0.862 -11.531 1 95.12 28 VAL B CA 1
ATOM 1456 C C . VAL B 1 28 ? 0.519 0.321 -11.086 1 95.12 28 VAL B C 1
ATOM 1458 O O . VAL B 1 28 ? 0.194 -0.843 -11.336 1 95.12 28 VAL B O 1
ATOM 1461 N N . ALA B 1 29 ? -0.262 1.162 -10.391 1 97.56 29 ALA B N 1
ATOM 1462 C CA . ALA B 1 29 ? -1.607 0.755 -9.992 1 97.56 29 ALA B CA 1
ATOM 1463 C C . ALA B 1 29 ? -2.43 0.322 -11.203 1 97.56 29 ALA B C 1
ATOM 1465 O O . ALA B 1 29 ? -3.131 -0.692 -11.156 1 97.56 29 ALA B O 1
ATOM 1466 N N . TYR B 1 30 ? -2.359 1.052 -12.242 1 97.5 30 TYR B N 1
ATOM 1467 C CA . TYR B 1 30 ? -3.047 0.701 -13.484 1 97.5 30 TYR B CA 1
ATOM 1468 C C . TYR B 1 30 ? -2.584 -0.657 -14 1 97.5 30 TYR B C 1
ATOM 1470 O O . TYR B 1 30 ? -3.404 -1.491 -14.391 1 97.5 30 TYR B O 1
ATOM 1478 N N . MET B 1 31 ? -1.304 -0.887 -14.031 1 96.38 31 MET B N 1
ATOM 1479 C CA . MET B 1 31 ? -0.765 -2.16 -14.508 1 96.38 31 MET B CA 1
ATOM 1480 C C . MET B 1 31 ? -1.22 -3.309 -13.609 1 96.38 31 MET B C 1
ATOM 1482 O O . MET B 1 31 ? -1.513 -4.402 -14.102 1 96.38 31 MET B O 1
ATOM 1486 N N . ASN B 1 32 ? -1.272 -3.062 -12.32 1 95.81 32 ASN B N 1
ATOM 1487 C CA . ASN B 1 32 ? -1.736 -4.086 -11.391 1 95.81 32 ASN B CA 1
ATOM 1488 C C . ASN B 1 32 ? -3.172 -4.508 -11.688 1 95.81 32 ASN B C 1
ATOM 1490 O O . ASN B 1 32 ? -3.529 -5.672 -11.508 1 95.81 32 ASN B O 1
ATOM 1494 N N . CYS B 1 33 ? -4.016 -3.637 -12.211 1 94.25 33 CYS B N 1
ATOM 1495 C CA . CYS B 1 33 ? -5.426 -3.92 -12.477 1 94.25 33 CYS B CA 1
ATOM 1496 C C . CYS B 1 33 ? -5.625 -4.434 -13.891 1 94.25 33 CYS B C 1
ATOM 1498 O O . CYS B 1 33 ? -6.359 -5.398 -14.109 1 94.25 33 CYS B O 1
ATOM 1500 N N . ALA B 1 34 ? -4.914 -3.855 -14.844 1 95.75 34 ALA B N 1
ATOM 1501 C CA . ALA B 1 34 ? -5.211 -4.105 -16.25 1 95.75 34 ALA B CA 1
ATOM 1502 C C . ALA B 1 34 ? -4.254 -5.141 -16.844 1 95.75 34 ALA B C 1
ATOM 1504 O O . ALA B 1 34 ? -4.617 -5.883 -17.75 1 95.75 34 ALA B O 1
ATOM 1505 N N . GLU B 1 35 ? -3.051 -5.145 -16.312 1 96.5 35 GLU B N 1
ATOM 1506 C CA . GLU B 1 35 ? -2.031 -6.008 -16.906 1 96.5 35 GLU B CA 1
ATOM 1507 C C . GLU B 1 35 ? -1.221 -6.723 -15.82 1 96.5 35 GLU B C 1
ATOM 1509 O O . GLU B 1 35 ? 0.011 -6.668 -15.828 1 96.5 35 GLU B O 1
ATOM 1514 N N . PRO B 1 36 ? -1.91 -7.469 -14.961 1 95.19 36 PRO B N 1
ATOM 1515 C CA . PRO B 1 36 ? -1.152 -8.133 -13.898 1 95.19 36 PRO B CA 1
ATOM 1516 C C . PRO B 1 36 ? -0.16 -9.164 -14.438 1 95.19 36 PRO B C 1
ATOM 1518 O O . PRO B 1 36 ? 0.897 -9.375 -13.844 1 95.19 36 PRO B O 1
ATOM 1521 N N . GLY B 1 37 ? -0.486 -9.789 -15.594 1 95.19 37 GLY B N 1
ATOM 1522 C CA . GLY B 1 37 ? 0.447 -10.711 -16.234 1 95.19 37 GLY B CA 1
ATOM 1523 C C . GLY B 1 37 ? 1.778 -10.07 -16.562 1 95.19 37 GLY B C 1
ATOM 1524 O O . GLY B 1 37 ? 2.832 -10.68 -16.391 1 95.19 37 GLY B O 1
ATOM 1525 N N . SER B 1 38 ? 1.676 -8.836 -17.047 1 93.88 38 SER B N 1
ATOM 1526 C CA . SER B 1 38 ? 2.895 -8.109 -17.391 1 93.88 38 SER B CA 1
ATOM 1527 C C . SER B 1 38 ? 3.746 -7.832 -16.156 1 93.88 38 SER B C 1
ATOM 1529 O O . SER B 1 38 ? 4.977 -7.844 -16.234 1 93.88 38 SER B O 1
ATOM 1531 N N . ILE B 1 39 ? 3.123 -7.613 -15.078 1 93.88 39 ILE B N 1
ATOM 1532 C CA . ILE B 1 39 ? 3.855 -7.363 -13.844 1 93.88 39 ILE B CA 1
ATOM 1533 C C . ILE B 1 39 ? 4.59 -8.633 -13.414 1 93.88 39 ILE B C 1
ATOM 1535 O O . ILE B 1 39 ? 5.777 -8.586 -13.086 1 93.88 39 ILE B O 1
ATOM 1539 N N . VAL B 1 40 ? 3.9 -9.727 -13.477 1 94.62 40 VAL B N 1
ATOM 1540 C CA . VAL B 1 40 ? 4.508 -10.977 -13.047 1 94.62 40 VAL B CA 1
ATOM 1541 C C . VAL B 1 40 ? 5.652 -11.344 -13.992 1 94.62 40 VAL B C 1
ATOM 1543 O O . VAL B 1 40 ? 6.746 -11.695 -13.547 1 94.62 40 VAL B O 1
ATOM 1546 N N . THR B 1 41 ? 5.457 -11.164 -15.266 1 92.75 41 THR B N 1
ATOM 1547 C CA . THR B 1 41 ? 6.449 -11.594 -16.25 1 92.75 41 THR B CA 1
ATOM 1548 C C . THR B 1 41 ? 7.645 -10.648 -16.25 1 92.75 41 THR B C 1
ATOM 1550 O O . THR B 1 41 ? 8.688 -10.961 -16.844 1 92.75 41 THR B O 1
ATOM 1553 N N . SER B 1 42 ? 7.477 -9.531 -15.617 1 91.06 42 SER B N 1
ATOM 1554 C CA . SER B 1 42 ? 8.625 -8.656 -15.469 1 91.06 42 SER B CA 1
ATOM 1555 C C . SER B 1 42 ? 9.695 -9.281 -14.586 1 91.06 42 SER B C 1
ATOM 1557 O O . SER B 1 42 ? 10.883 -8.969 -14.711 1 91.06 42 SER B O 1
ATOM 1559 N N . LEU B 1 43 ? 9.312 -10.203 -13.734 1 91.44 43 LEU B N 1
ATOM 1560 C CA . LEU B 1 43 ? 10.273 -10.828 -12.844 1 91.44 43 LEU B CA 1
ATOM 1561 C C . LEU B 1 43 ? 10.297 -12.344 -13.047 1 91.44 43 LEU B C 1
ATOM 1563 O O . LEU B 1 43 ? 11.219 -13.023 -12.586 1 91.44 43 LEU B O 1
ATOM 1567 N N . PHE B 1 44 ? 9.305 -12.828 -13.656 1 94 44 PHE B N 1
ATOM 1568 C CA . PHE B 1 44 ? 9.18 -1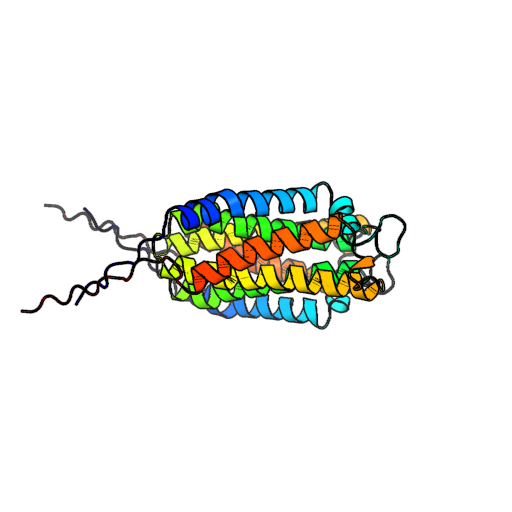4.25 -13.953 1 94 44 PHE B CA 1
ATOM 1569 C C . PHE B 1 44 ? 8.961 -14.469 -15.445 1 94 44 PHE B C 1
ATOM 1571 O O . PHE B 1 44 ? 7.859 -14.242 -15.953 1 94 44 PHE B O 1
ATOM 1578 N N . PRO B 1 45 ? 9.984 -14.953 -16.062 1 93.19 45 PRO B N 1
ATOM 1579 C CA . PRO B 1 45 ? 9.852 -15.156 -17.516 1 93.19 45 PRO B CA 1
ATOM 1580 C C . PRO B 1 45 ? 8.602 -15.953 -17.891 1 93.19 45 PRO B C 1
ATOM 1582 O O . PRO B 1 45 ? 8.242 -16.906 -17.188 1 93.19 45 PRO B O 1
ATOM 1585 N N . GLU B 1 46 ? 7.973 -15.578 -18.984 1 91.75 46 GLU B N 1
ATOM 1586 C CA . GLU B 1 46 ? 6.719 -16.172 -19.438 1 91.75 46 GLU B CA 1
ATOM 1587 C C . GLU B 1 46 ? 6.836 -17.672 -19.594 1 91.75 46 GLU B C 1
ATOM 1589 O O . GLU B 1 46 ? 5.887 -18.422 -19.312 1 91.75 46 GLU B O 1
ATOM 1594 N N . ASP B 1 47 ? 7.945 -18.125 -20 1 90.94 47 ASP B N 1
ATOM 1595 C CA . ASP B 1 47 ? 8.164 -19.547 -20.25 1 90.94 47 ASP B CA 1
ATOM 1596 C C . ASP B 1 47 ? 8.703 -20.234 -19 1 90.94 47 ASP B C 1
ATOM 1598 O O . ASP B 1 47 ? 8.938 -21.438 -19.016 1 90.94 47 ASP B O 1
ATOM 1602 N N . GLY B 1 48 ? 8.867 -19.5 -17.953 1 89.5 48 GLY B N 1
ATOM 1603 C CA . GLY B 1 48 ? 9.406 -20.047 -16.719 1 89.5 48 GLY B CA 1
ATOM 1604 C C . GLY B 1 48 ? 8.328 -20.391 -15.703 1 89.5 48 GLY B C 1
ATOM 1605 O O . GLY B 1 48 ? 7.137 -20.25 -15.984 1 89.5 48 GLY B O 1
ATOM 1606 N N . PRO B 1 49 ? 8.828 -20.844 -14.672 1 91.94 49 PRO B N 1
ATOM 1607 C CA . PRO B 1 49 ? 7.883 -21.188 -13.617 1 91.94 49 PRO B CA 1
ATOM 1608 C C . PRO B 1 49 ? 7.277 -19.969 -12.938 1 91.94 49 PRO B C 1
ATOM 1610 O O . PRO B 1 49 ? 7.887 -18.891 -12.938 1 91.94 49 PRO B O 1
ATOM 1613 N N . TRP B 1 50 ? 6.098 -20.062 -12.43 1 94.81 50 TRP B N 1
ATOM 1614 C CA . TRP B 1 50 ? 5.438 -19.109 -11.531 1 94.81 50 TRP B CA 1
ATOM 1615 C C . TRP B 1 50 ? 5.082 -17.828 -12.266 1 94.81 50 TRP B C 1
ATOM 1617 O O . TRP B 1 50 ? 5 -16.75 -11.648 1 94.81 50 TRP B O 1
ATOM 1627 N N . SER B 1 51 ? 4.926 -17.984 -13.578 1 94.62 51 SER B N 1
ATOM 1628 C CA . SER B 1 51 ? 4.59 -16.797 -14.367 1 94.62 51 SER B CA 1
ATOM 1629 C C . SER B 1 51 ? 3.084 -16.672 -14.555 1 94.62 51 SER B C 1
ATOM 1631 O O . SER B 1 51 ? 2.598 -15.625 -15.008 1 94.62 51 SER B O 1
ATOM 1633 N N . THR B 1 52 ? 2.283 -17.625 -14.148 1 95 52 THR B N 1
ATOM 1634 C CA . THR B 1 52 ? 0.843 -17.641 -14.375 1 95 52 THR B CA 1
ATOM 1635 C C . THR B 1 52 ? 0.122 -16.844 -13.289 1 95 52 THR B C 1
ATOM 1637 O O . THR B 1 52 ? 0.379 -17.031 -12.102 1 95 52 THR B O 1
ATOM 1640 N N . VAL B 1 53 ? -0.765 -16.047 -13.719 1 95.88 53 VAL B N 1
ATOM 1641 C CA . VAL B 1 53 ? -1.586 -15.273 -12.789 1 95.88 53 VAL B CA 1
ATOM 1642 C C . VAL B 1 53 ? -2.863 -16.047 -12.469 1 95.88 53 VAL B C 1
ATOM 1644 O O . VAL B 1 53 ? -3.641 -16.375 -13.367 1 95.88 53 VAL B O 1
ATOM 1647 N N . THR B 1 54 ? -3.049 -16.375 -11.219 1 95.06 54 THR B N 1
ATOM 1648 C CA . THR B 1 54 ? -4.234 -17.078 -10.734 1 95.06 54 THR B CA 1
ATOM 1649 C C . THR B 1 54 ? -5.16 -16.125 -9.992 1 95.06 54 THR B C 1
ATOM 1651 O O . THR B 1 54 ? -4.793 -14.984 -9.711 1 95.06 54 THR B O 1
ATOM 1654 N N . PRO B 1 55 ? -6.336 -16.531 -9.633 1 94.5 55 PRO B N 1
ATOM 1655 C CA . PRO B 1 55 ? -7.242 -15.68 -8.867 1 94.5 55 PRO B CA 1
ATOM 1656 C C . PRO B 1 55 ? -6.648 -15.242 -7.535 1 94.5 55 PRO B C 1
ATOM 1658 O O . PRO B 1 55 ? -6.934 -14.141 -7.059 1 94.5 55 PRO B O 1
ATOM 1661 N N . SER B 1 56 ? -5.848 -16.078 -6.957 1 95.12 56 SER B N 1
ATOM 1662 C CA . SER B 1 56 ? -5.219 -15.664 -5.703 1 95.12 56 SER B CA 1
ATOM 1663 C C . SER B 1 56 ? -4.211 -14.539 -5.93 1 95.12 56 SER B C 1
ATOM 1665 O O . SER B 1 56 ? -4.047 -13.672 -5.074 1 95.12 56 SER B O 1
ATOM 1667 N N . HIS B 1 57 ? -3.576 -14.508 -7.145 1 95.44 57 HIS B N 1
ATOM 1668 C CA . HIS B 1 57 ? -2.756 -13.359 -7.496 1 95.44 57 HIS B CA 1
ATOM 1669 C C . HIS B 1 57 ? -3.605 -12.102 -7.648 1 95.44 57 HIS B C 1
ATOM 1671 O O . HIS B 1 57 ? -3.209 -11.023 -7.203 1 95.44 57 HIS B O 1
ATOM 1677 N N . MET B 1 58 ? -4.711 -12.312 -8.289 1 94.06 58 MET B N 1
ATOM 1678 C CA . MET B 1 58 ? -5.57 -11.172 -8.586 1 94.06 58 MET B CA 1
ATOM 1679 C C . MET B 1 58 ? -6.012 -10.469 -7.309 1 94.06 58 MET B C 1
ATOM 168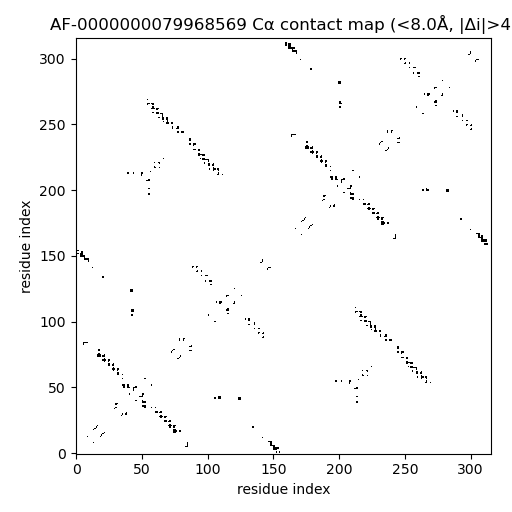1 O O . MET B 1 58 ? -6.082 -9.242 -7.266 1 94.06 58 MET B O 1
ATOM 1685 N N . MET B 1 59 ? -6.293 -11.203 -6.316 1 92.94 59 MET B N 1
ATOM 1686 C CA . MET B 1 59 ? -6.641 -10.617 -5.023 1 92.94 59 MET B CA 1
ATOM 1687 C C . MET B 1 59 ? -5.543 -9.68 -4.535 1 92.94 59 MET B C 1
ATOM 1689 O O . MET B 1 59 ? -5.824 -8.555 -4.129 1 92.94 59 MET B O 1
ATOM 1693 N N . LEU B 1 60 ? -4.305 -10.125 -4.648 1 93.88 60 LEU B N 1
ATOM 1694 C CA . LEU B 1 60 ? -3.166 -9.344 -4.18 1 93.88 60 LEU B CA 1
ATOM 1695 C C . LEU B 1 60 ? -2.936 -8.125 -5.078 1 93.88 60 LEU B C 1
ATOM 1697 O O . LEU B 1 60 ? -2.611 -7.043 -4.59 1 93.88 60 LEU B O 1
ATOM 1701 N N . PHE B 1 61 ? -3.188 -8.312 -6.363 1 95.69 61 PHE B N 1
ATOM 1702 C CA . PHE B 1 61 ? -2.994 -7.215 -7.305 1 95.69 61 PHE B CA 1
ATOM 1703 C C . PHE B 1 61 ? -4.008 -6.102 -7.055 1 95.69 61 PHE B C 1
ATOM 1705 O O . PHE B 1 61 ? -3.66 -4.922 -7.098 1 95.69 61 PHE B O 1
ATOM 1712 N N . HIS B 1 62 ? -5.188 -6.473 -6.75 1 95 62 HIS B N 1
ATOM 1713 C CA . HIS B 1 62 ? -6.195 -5.457 -6.453 1 95 62 HIS B CA 1
ATOM 1714 C C . HIS B 1 62 ? -5.848 -4.703 -5.176 1 95 62 HIS B C 1
ATOM 1716 O O . HIS B 1 62 ? -5.957 -3.475 -5.129 1 95 62 HIS B O 1
ATOM 1722 N N . GLN B 1 63 ? -5.426 -5.461 -4.207 1 94.56 63 GLN B N 1
ATOM 1723 C CA . GLN B 1 63 ? -5.051 -4.832 -2.943 1 94.56 63 GLN B CA 1
ATOM 1724 C C . GLN B 1 63 ? -3.846 -3.912 -3.125 1 94.56 63 GLN B C 1
ATOM 1726 O O . GLN B 1 63 ? -3.814 -2.807 -2.58 1 94.56 63 GLN B O 1
ATOM 1731 N N . SER B 1 64 ? -2.91 -4.363 -3.895 1 95.56 64 SER B N 1
ATOM 1732 C CA . SER B 1 64 ? -1.732 -3.553 -4.188 1 95.56 64 SER B CA 1
ATOM 1733 C C . SER B 1 64 ? -2.107 -2.293 -4.961 1 95.56 64 SER B C 1
ATOM 1735 O O . SER B 1 64 ? -1.588 -1.21 -4.684 1 95.56 64 SER B O 1
ATOM 1737 N N . ALA B 1 65 ? -2.936 -2.443 -5.914 1 96.88 65 ALA B N 1
ATOM 1738 C CA . ALA B 1 65 ? -3.395 -1.283 -6.672 1 96.88 65 ALA B CA 1
ATOM 1739 C C . ALA B 1 65 ? -4.039 -0.247 -5.754 1 96.88 65 ALA B C 1
ATOM 1741 O O . ALA B 1 65 ? -3.781 0.952 -5.887 1 96.88 65 ALA B O 1
ATOM 1742 N N . GLY B 1 66 ? -4.852 -0.706 -4.844 1 97.38 66 GLY B N 1
ATOM 1743 C CA . GLY B 1 66 ? -5.457 0.202 -3.885 1 97.38 66 GLY B CA 1
ATOM 1744 C C . GLY B 1 66 ? -4.438 0.937 -3.033 1 97.38 66 GLY B C 1
ATOM 1745 O O . GLY B 1 66 ? -4.578 2.139 -2.791 1 97.38 66 GLY B O 1
ATOM 1746 N N . ALA B 1 67 ? -3.467 0.241 -2.586 1 97.5 67 ALA B N 1
ATOM 1747 C CA . ALA B 1 67 ? -2.416 0.85 -1.772 1 97.5 67 ALA B CA 1
ATOM 1748 C C . ALA B 1 67 ? -1.662 1.917 -2.559 1 97.5 67 ALA B C 1
ATOM 1750 O O . ALA B 1 67 ? -1.306 2.963 -2.014 1 97.5 67 ALA B O 1
ATOM 1751 N N . LEU B 1 68 ? -1.444 1.647 -3.811 1 98 68 LEU B N 1
ATOM 1752 C CA . LEU B 1 68 ? -0.721 2.592 -4.652 1 98 68 LEU B CA 1
ATOM 1753 C C . LEU B 1 68 ? -1.561 3.838 -4.922 1 98 68 LEU B C 1
ATOM 1755 O O . LEU B 1 68 ? -1.032 4.949 -4.961 1 98 68 LEU B O 1
ATOM 1759 N N . VAL B 1 69 ? -2.805 3.666 -5.082 1 98.31 69 VAL B N 1
ATOM 1760 C CA . VAL B 1 69 ? -3.691 4.812 -5.242 1 98.31 69 VAL B CA 1
ATOM 1761 C C . VAL B 1 69 ? -3.725 5.625 -3.949 1 98.31 69 VAL B C 1
ATOM 1763 O O . VAL B 1 69 ? -3.75 6.855 -3.984 1 98.31 69 VAL B O 1
ATOM 1766 N N . CYS B 1 70 ? -3.768 4.91 -2.855 1 98.56 70 CYS B N 1
ATOM 1767 C CA . CYS B 1 70 ? -3.689 5.574 -1.559 1 98.56 70 CYS B CA 1
ATOM 1768 C C . CYS B 1 70 ? -2.449 6.453 -1.472 1 98.56 70 CYS B C 1
ATOM 1770 O O . CYS B 1 70 ? -2.545 7.641 -1.151 1 98.56 70 CYS B O 1
ATOM 1772 N N . LEU B 1 71 ? -1.315 5.934 -1.823 1 98.5 71 LEU B N 1
ATOM 1773 C CA . LEU B 1 71 ? -0.061 6.676 -1.748 1 98.5 71 LEU B CA 1
ATOM 1774 C C . LEU B 1 71 ? -0.063 7.848 -2.727 1 98.5 71 LEU B C 1
ATOM 1776 O O . LEU B 1 71 ? 0.38 8.945 -2.387 1 98.5 71 LEU B O 1
ATOM 1780 N N . ALA B 1 72 ? -0.59 7.586 -3.861 1 98.44 72 ALA B N 1
ATOM 1781 C CA . ALA B 1 72 ? -0.67 8.656 -4.855 1 98.44 72 ALA B CA 1
ATOM 1782 C C . ALA B 1 72 ? -1.549 9.797 -4.359 1 98.44 72 ALA B C 1
ATOM 1784 O O . ALA B 1 72 ? -1.232 10.969 -4.578 1 98.44 72 ALA B O 1
ATOM 1785 N N . THR B 1 73 ? -2.602 9.484 -3.736 1 98.38 73 THR B N 1
ATOM 1786 C CA . THR B 1 73 ? -3.504 10.492 -3.189 1 98.38 73 THR B CA 1
ATOM 1787 C C . THR B 1 73 ? -2.816 11.289 -2.086 1 98.38 73 THR B C 1
ATOM 1789 O O . THR B 1 73 ? -2.922 12.516 -2.043 1 98.38 73 THR B O 1
ATOM 1792 N N . CYS B 1 74 ? -2.105 10.602 -1.239 1 98.25 74 CYS B N 1
ATOM 1793 C CA . CYS B 1 74 ? -1.371 11.297 -0.187 1 98.25 74 CYS B CA 1
ATOM 1794 C C . CYS B 1 74 ? -0.335 12.242 -0.779 1 98.25 74 CYS B C 1
ATOM 1796 O O . CYS B 1 74 ? -0.252 13.406 -0.38 1 98.25 74 CYS B O 1
ATOM 1798 N N . MET B 1 75 ? 0.315 11.82 -1.771 1 97.56 75 MET B N 1
ATOM 1799 C CA . MET B 1 75 ? 1.372 12.617 -2.385 1 97.56 75 MET B CA 1
ATOM 1800 C C . MET B 1 75 ? 0.784 13.758 -3.209 1 97.56 75 MET B C 1
ATOM 1802 O O . MET B 1 75 ? 1.269 14.891 -3.146 1 97.56 75 MET B O 1
ATOM 1806 N N . GLY B 1 76 ? -0.242 13.539 -3.867 1 96.06 76 GLY B N 1
ATOM 1807 C CA . GLY B 1 76 ? -0.82 14.523 -4.766 1 96.06 76 GLY B CA 1
ATOM 1808 C C . GLY B 1 76 ? -1.684 15.547 -4.051 1 96.06 76 GLY B C 1
ATOM 1809 O O . GLY B 1 76 ? -1.834 16.672 -4.52 1 96.06 76 GLY B O 1
ATOM 1810 N N . VAL B 1 77 ? -2.262 15.125 -2.916 1 96.44 77 VAL B N 1
ATOM 1811 C CA . VAL B 1 77 ? -3.23 16 -2.27 1 96.44 77 VAL B CA 1
ATOM 1812 C C . VAL B 1 77 ? -2.742 16.375 -0.871 1 96.44 77 VAL B C 1
ATOM 1814 O O . VAL B 1 77 ? -2.516 17.547 -0.576 1 96.44 77 VAL B O 1
ATOM 1817 N N . MET B 1 78 ? -2.447 15.391 -0.09 1 96.31 78 MET B N 1
ATOM 1818 C CA . MET B 1 78 ? -2.137 15.633 1.316 1 96.31 78 MET B CA 1
ATOM 1819 C C . MET B 1 78 ? -0.863 16.453 1.458 1 96.31 78 MET B C 1
ATOM 1821 O O . MET B 1 78 ? -0.82 17.406 2.24 1 96.31 78 MET B O 1
ATOM 1825 N N . LEU B 1 79 ? 0.13 16.141 0.718 1 94.56 79 LEU B N 1
ATOM 1826 C CA . LEU B 1 79 ? 1.391 16.859 0.844 1 94.56 79 LEU B CA 1
ATOM 1827 C C . LEU B 1 79 ? 1.243 18.297 0.364 1 94.56 79 LEU B C 1
ATOM 1829 O O . LEU B 1 79 ? 1.899 19.203 0.887 1 94.56 79 LEU B O 1
ATOM 1833 N N . ARG B 1 80 ? 0.388 18.562 -0.553 1 91.38 80 ARG B N 1
ATOM 1834 C CA . ARG B 1 80 ? 0.16 19.922 -1.029 1 91.38 80 ARG B CA 1
ATOM 1835 C C . ARG B 1 80 ? -0.577 20.75 0.017 1 91.38 80 ARG B C 1
ATOM 1837 O O . ARG B 1 80 ? -0.372 21.953 0.112 1 91.38 80 ARG B O 1
ATOM 1844 N N . TYR B 1 81 ? -1.31 20.016 0.664 1 91 81 TYR B N 1
ATOM 1845 C CA . TYR B 1 81 ? -2.051 20.703 1.722 1 91 81 TYR B CA 1
ATOM 1846 C C . TYR B 1 81 ? -1.167 20.938 2.939 1 91 81 TYR B C 1
ATOM 1848 O O . TYR B 1 81 ? -1.209 22.016 3.543 1 91 81 TYR B O 1
ATOM 1856 N N . ALA B 1 82 ? -0.433 19.875 3.303 1 86.62 82 ALA B N 1
ATOM 1857 C CA . ALA B 1 82 ? 0.429 19.938 4.48 1 86.62 82 ALA B CA 1
ATOM 1858 C C . ALA B 1 82 ? 1.763 20.609 4.145 1 86.62 82 ALA B C 1
ATOM 1860 O O . ALA B 1 82 ? 2.668 19.953 3.615 1 86.62 82 ALA B O 1
ATOM 1861 N N . GLU B 1 83 ? 1.92 21.875 4.34 1 80.38 83 GLU B N 1
ATOM 1862 C CA . GLU B 1 83 ? 3.135 22.594 3.955 1 80.38 83 GLU B CA 1
ATOM 1863 C C . GLU B 1 83 ? 4.234 22.406 5 1 80.38 83 GLU B C 1
ATOM 1865 O O . GLU B 1 83 ? 5.363 22.859 4.801 1 80.38 83 GLU B O 1
ATOM 1870 N N . ASP B 1 84 ? 4.012 21.672 5.988 1 88.06 84 ASP B N 1
ATOM 1871 C CA . ASP B 1 84 ? 4.988 21.406 7.039 1 88.06 84 ASP B CA 1
ATOM 1872 C C . ASP B 1 84 ? 6.012 20.375 6.598 1 88.06 84 ASP B C 1
ATOM 1874 O O . ASP B 1 84 ? 5.648 19.234 6.27 1 88.06 84 ASP B O 1
ATOM 1878 N N . VAL B 1 85 ? 7.289 20.734 6.684 1 91 85 VAL B N 1
ATOM 1879 C CA . VAL B 1 85 ? 8.383 19.891 6.215 1 91 85 VAL B CA 1
ATOM 1880 C C . VAL B 1 85 ? 8.453 18.625 7.07 1 91 85 VAL B C 1
ATOM 1882 O O . VAL B 1 85 ? 8.812 17.547 6.574 1 91 85 VAL B O 1
ATOM 1885 N N . ARG B 1 86 ? 8.125 18.703 8.281 1 91.62 86 ARG B N 1
ATOM 1886 C CA . ARG B 1 86 ? 8.188 17.531 9.148 1 91.62 86 ARG B CA 1
ATOM 1887 C C . ARG B 1 86 ? 7.141 16.484 8.75 1 91.62 86 ARG B C 1
ATOM 1889 O O . ARG B 1 86 ? 7.395 15.289 8.82 1 91.62 86 ARG B O 1
ATOM 1896 N N . VAL B 1 87 ? 5.984 16.922 8.344 1 93.81 87 VAL B N 1
ATOM 1897 C CA . VAL B 1 87 ? 4.957 16.016 7.855 1 93.81 87 VAL B CA 1
ATOM 1898 C C . VAL B 1 87 ? 5.449 15.305 6.594 1 93.81 87 VAL B C 1
ATOM 1900 O O . VAL B 1 87 ? 5.301 14.086 6.461 1 93.81 87 VAL B O 1
ATOM 1903 N N . TRP B 1 88 ? 6.059 16.094 5.715 1 95.56 88 TRP B N 1
ATOM 1904 C CA . TRP B 1 88 ? 6.617 15.516 4.496 1 95.56 88 TRP B CA 1
ATOM 1905 C C . TRP B 1 88 ? 7.668 14.461 4.824 1 95.56 88 TRP B C 1
ATOM 1907 O O . TRP B 1 88 ? 7.68 13.383 4.23 1 95.56 88 TRP B O 1
ATOM 1917 N N . ARG B 1 89 ? 8.492 14.719 5.746 1 96.5 89 ARG B N 1
ATOM 1918 C CA . ARG B 1 89 ? 9.602 13.828 6.078 1 96.5 89 ARG B CA 1
ATOM 1919 C C . ARG B 1 89 ? 9.094 12.547 6.734 1 96.5 89 ARG B C 1
ATOM 1921 O O . ARG B 1 89 ? 9.586 11.461 6.441 1 96.5 89 ARG B O 1
ATOM 1928 N N . ILE B 1 90 ? 8.148 12.664 7.605 1 96.56 90 ILE B N 1
ATOM 1929 C CA . ILE B 1 90 ? 7.594 11.477 8.242 1 96.56 90 ILE B CA 1
ATOM 1930 C C . ILE B 1 90 ? 6.895 10.609 7.191 1 96.56 90 ILE B C 1
ATOM 1932 O O . ILE B 1 90 ? 7.07 9.391 7.168 1 96.56 90 ILE B O 1
ATOM 1936 N N . PHE B 1 91 ? 6.148 11.289 6.344 1 98.06 91 PHE B N 1
ATOM 1937 C CA . PHE B 1 91 ? 5.426 10.562 5.309 1 98.06 91 PHE B CA 1
ATOM 1938 C C . PHE B 1 91 ? 6.395 9.844 4.375 1 98.06 91 PHE B C 1
ATOM 1940 O O . PHE B 1 91 ? 6.242 8.656 4.105 1 98.06 91 PHE B O 1
ATOM 1947 N N . GLU B 1 92 ? 7.379 10.562 3.926 1 98.25 92 GLU B N 1
ATOM 1948 C CA . GLU B 1 92 ? 8.328 9.969 2.988 1 98.25 92 GLU B CA 1
ATOM 1949 C C . GLU B 1 92 ? 9.172 8.891 3.662 1 98.25 92 GLU B C 1
ATOM 1951 O O . GLU B 1 92 ? 9.555 7.91 3.025 1 98.25 92 GLU B O 1
ATOM 1956 N N . PHE B 1 93 ? 9.492 9.094 4.887 1 98.19 93 PHE B N 1
ATOM 1957 C CA . PHE B 1 93 ? 10.141 8.023 5.629 1 98.19 93 PHE B CA 1
ATOM 1958 C C . PHE B 1 93 ? 9.273 6.777 5.652 1 98.19 93 PHE B C 1
ATOM 1960 O O . PHE B 1 93 ? 9.766 5.664 5.461 1 98.19 93 PHE B O 1
ATOM 1967 N N . ALA B 1 94 ? 7.977 6.938 5.914 1 98.62 94 ALA B N 1
ATOM 1968 C CA . ALA B 1 94 ? 7.043 5.816 5.918 1 98.62 94 ALA B CA 1
ATOM 1969 C C . ALA B 1 94 ? 6.996 5.133 4.559 1 98.62 94 ALA B C 1
ATOM 1971 O O . ALA B 1 94 ? 6.934 3.902 4.477 1 98.62 94 ALA B O 1
ATOM 1972 N N . VAL B 1 95 ? 7.02 5.871 3.48 1 98.25 95 VAL B N 1
ATOM 1973 C CA . VAL B 1 95 ? 6.926 5.324 2.133 1 98.25 95 VAL B CA 1
ATOM 1974 C C . VAL B 1 95 ? 8.164 4.48 1.828 1 98.25 95 VAL B C 1
ATOM 1976 O O . VAL B 1 95 ? 8.117 3.576 0.992 1 98.25 95 VAL B O 1
ATOM 1979 N N . LEU B 1 96 ? 9.312 4.73 2.51 1 97.81 96 LEU B N 1
ATOM 1980 C CA . LEU B 1 96 ? 10.508 3.922 2.309 1 97.81 96 LEU B CA 1
ATOM 1981 C C . LEU B 1 96 ? 10.234 2.455 2.627 1 97.81 96 LEU B C 1
ATOM 1983 O O . LEU B 1 96 ? 10.844 1.562 2.037 1 97.81 96 LEU B O 1
ATOM 1987 N N . PHE B 1 97 ? 9.227 2.193 3.43 1 97.56 97 PHE B N 1
ATOM 1988 C CA . PHE B 1 97 ? 8.852 0.823 3.762 1 97.56 97 PHE B CA 1
ATOM 1989 C C . PHE B 1 97 ? 8.156 0.15 2.582 1 97.56 97 PHE B C 1
ATOM 1991 O O . PHE B 1 97 ? 8 -1.072 2.562 1 97.56 97 PHE B O 1
ATOM 1998 N N . THR B 1 98 ? 7.719 0.933 1.603 1 96.69 98 THR B N 1
ATOM 1999 C CA . THR B 1 98 ? 7.156 0.344 0.393 1 96.69 98 THR B CA 1
ATOM 2000 C C . THR B 1 98 ? 8.234 0.144 -0.666 1 96.69 98 THR B C 1
ATOM 2002 O O . THR B 1 98 ? 8.086 -0.692 -1.56 1 96.69 98 THR B O 1
ATOM 2005 N N . ASP B 1 99 ? 9.336 0.893 -0.539 1 95.62 99 ASP B N 1
ATOM 2006 C CA . ASP B 1 99 ? 10.398 0.809 -1.531 1 95.62 99 ASP B CA 1
ATOM 2007 C C . ASP B 1 99 ? 11.289 -0.408 -1.281 1 95.62 99 ASP B C 1
ATOM 2009 O O . ASP B 1 99 ? 11.617 -1.146 -2.213 1 95.62 99 ASP B O 1
ATOM 2013 N N . PHE B 1 100 ? 11.609 -0.699 -0.107 1 95.06 100 PHE B N 1
ATOM 2014 C CA . PHE B 1 100 ? 12.578 -1.733 0.225 1 95.06 100 PHE B CA 1
ATOM 2015 C C . PHE B 1 100 ? 12.031 -3.117 -0.102 1 95.06 100 PHE B C 1
ATOM 2017 O O . PHE B 1 100 ? 12.734 -3.949 -0.679 1 95.06 100 PHE B O 1
ATOM 2024 N N . PRO B 1 101 ? 10.82 -3.322 0.194 1 93.69 101 PRO B N 1
ATOM 2025 C CA . PRO B 1 101 ? 10.297 -4.648 -0.149 1 93.69 101 PRO B CA 1
ATOM 2026 C C . PRO B 1 101 ? 10.242 -4.887 -1.656 1 93.69 101 PRO B C 1
ATOM 2028 O O . PRO B 1 101 ? 10.32 -6.035 -2.105 1 93.69 101 PRO B O 1
ATOM 2031 N N . VAL B 1 102 ? 10.039 -3.838 -2.393 1 90.88 102 VAL B N 1
ATOM 2032 C CA . VAL B 1 102 ? 10.109 -4.023 -3.838 1 90.88 102 VAL B CA 1
ATOM 2033 C C . VAL B 1 102 ? 11.484 -4.574 -4.219 1 90.88 102 VAL B C 1
ATOM 2035 O O . VAL B 1 102 ? 11.578 -5.547 -4.969 1 90.88 102 VAL B O 1
ATOM 2038 N N . PHE B 1 103 ? 12.555 -4.035 -3.635 1 90.75 103 PHE B N 1
ATOM 2039 C CA . PHE B 1 103 ? 13.906 -4.508 -3.895 1 90.75 103 PHE B CA 1
ATOM 2040 C C . PHE B 1 103 ? 14.102 -5.922 -3.361 1 90.75 103 PHE B C 1
ATOM 2042 O O . PHE B 1 103 ? 14.539 -6.812 -4.094 1 90.75 103 PHE B O 1
ATOM 2049 N N . TYR B 1 104 ? 13.758 -6.055 -2.213 1 89.94 104 TYR B N 1
ATOM 2050 C CA . TYR B 1 104 ? 13.938 -7.344 -1.555 1 89.94 104 TYR B CA 1
ATOM 2051 C C . TYR B 1 104 ? 13.109 -8.422 -2.24 1 89.94 104 TYR B C 1
ATOM 2053 O O . TYR B 1 104 ? 13.602 -9.531 -2.484 1 89.94 104 TYR B O 1
ATOM 2061 N N . GLY B 1 105 ? 11.891 -8.102 -2.506 1 87.38 105 GLY B N 1
ATOM 2062 C CA . GLY B 1 105 ? 11.031 -9.047 -3.197 1 87.38 105 GLY B CA 1
ATOM 2063 C C . GLY B 1 105 ? 11.57 -9.469 -4.551 1 87.38 105 GLY B C 1
ATOM 2064 O O . GLY B 1 105 ? 11.469 -10.641 -4.93 1 87.38 105 GLY B O 1
ATOM 2065 N N . ASN B 1 106 ? 12.133 -8.539 -5.207 1 88.56 106 ASN B N 1
ATOM 2066 C CA . ASN B 1 106 ? 12.742 -8.859 -6.496 1 88.56 106 ASN B CA 1
ATOM 2067 C C . ASN B 1 106 ? 13.945 -9.789 -6.332 1 88.56 106 ASN B C 1
ATOM 2069 O O . ASN B 1 106 ? 14.133 -10.719 -7.125 1 88.56 106 ASN B O 1
ATOM 2073 N N . CYS B 1 107 ? 14.719 -9.562 -5.352 1 89.94 107 CYS B N 1
ATOM 2074 C CA . CYS B 1 107 ? 15.867 -10.43 -5.09 1 89.94 107 CYS B CA 1
ATOM 2075 C C . CYS B 1 107 ? 15.414 -11.844 -4.742 1 89.94 107 CYS B C 1
ATOM 2077 O O . CYS B 1 107 ? 16 -12.82 -5.223 1 89.94 107 CYS B O 1
ATOM 2079 N N . VAL B 1 108 ? 14.43 -11.898 -4 1 87.44 108 VAL B N 1
ATOM 2080 C CA . VAL B 1 108 ? 13.906 -13.203 -3.602 1 87.44 108 VAL B CA 1
ATOM 2081 C C . VAL B 1 108 ? 13.367 -13.938 -4.824 1 87.44 108 VAL B C 1
ATOM 2083 O O . VAL B 1 108 ? 13.586 -15.141 -4.977 1 87.44 108 VAL B O 1
ATOM 2086 N N . ALA B 1 109 ? 12.625 -13.227 -5.637 1 89.88 109 ALA B N 1
ATOM 2087 C CA . ALA B 1 109 ? 12.062 -13.812 -6.852 1 89.88 109 ALA B CA 1
ATOM 2088 C C . ALA B 1 109 ? 13.156 -14.344 -7.766 1 89.88 109 ALA B C 1
ATOM 2090 O O . ALA B 1 109 ? 13.055 -15.461 -8.281 1 89.88 109 ALA B O 1
ATOM 2091 N N . LEU B 1 110 ? 14.195 -13.594 -7.934 1 92.38 110 LEU B N 1
ATOM 2092 C CA . LEU B 1 110 ? 15.297 -14 -8.797 1 92.38 110 LEU B CA 1
ATOM 2093 C C . LEU B 1 110 ? 16.047 -15.18 -8.195 1 92.38 110 LEU B C 1
ATOM 2095 O O . LEU B 1 110 ? 16.438 -16.109 -8.906 1 92.38 110 LEU B O 1
ATOM 2099 N N . ASP B 1 111 ? 16.234 -15.062 -6.93 1 93.06 111 ASP B N 1
ATOM 2100 C CA . ASP B 1 111 ? 16.953 -16.141 -6.25 1 93.06 111 ASP B CA 1
ATOM 2101 C C . ASP B 1 111 ? 16.203 -17.453 -6.359 1 93.06 111 ASP B C 1
ATOM 2103 O O . ASP B 1 111 ? 16.797 -18.516 -6.566 1 93.06 111 ASP B O 1
ATOM 2107 N N . ALA B 1 112 ? 14.922 -17.406 -6.207 1 92.56 112 ALA B N 1
ATOM 2108 C CA . ALA B 1 112 ? 14.086 -18.609 -6.32 1 92.56 112 ALA B CA 1
ATOM 2109 C C . ALA B 1 112 ? 14.219 -19.234 -7.699 1 92.56 112 ALA B C 1
ATOM 2111 O O . ALA B 1 112 ? 14.055 -20.453 -7.848 1 92.56 112 ALA B O 1
ATOM 2112 N N . GLN B 1 113 ? 14.578 -18.438 -8.625 1 93.94 113 GLN B N 1
ATOM 2113 C CA . GLN B 1 113 ? 14.719 -18.906 -10 1 93.94 113 GLN B CA 1
ATOM 2114 C C . GLN B 1 113 ? 16.172 -19.203 -10.336 1 93.94 113 GLN B C 1
ATOM 2116 O O . GLN B 1 113 ? 16.5 -19.516 -11.484 1 93.94 113 GLN B O 1
ATOM 2121 N N . GLN B 1 114 ? 17.094 -19 -9.383 1 93.56 114 GLN B N 1
ATOM 2122 C CA . GLN B 1 114 ? 18.531 -19.188 -9.562 1 93.56 114 GLN B CA 1
ATOM 2123 C C . GLN B 1 114 ? 19.094 -18.219 -10.602 1 93.56 114 GLN B C 1
ATOM 2125 O O . GLN B 1 114 ? 19.922 -18.609 -11.43 1 93.56 114 GLN B O 1
ATOM 2130 N N . ARG B 1 115 ? 18.547 -17 -10.555 1 92 115 ARG B N 1
ATOM 2131 C CA . ARG B 1 115 ? 18.938 -16 -11.531 1 92 115 ARG B CA 1
ATOM 2132 C C . ARG B 1 115 ? 19.469 -14.742 -10.844 1 92 115 ARG B C 1
ATOM 2134 O O . ARG B 1 115 ? 19.484 -13.664 -11.43 1 92 115 ARG B O 1
ATOM 2141 N N . LEU B 1 116 ? 19.875 -14.914 -9.664 1 88.88 116 LEU B N 1
ATOM 2142 C CA . LEU B 1 116 ? 20.359 -13.75 -8.945 1 88.88 116 LEU B CA 1
ATOM 2143 C C . LEU B 1 116 ? 21.766 -13.375 -9.406 1 88.88 116 LEU B C 1
ATOM 2145 O O . LEU B 1 116 ? 22.25 -12.273 -9.125 1 88.88 116 LEU B O 1
ATOM 2149 N N . SER B 1 117 ? 22.312 -14.055 -10.359 1 89.62 117 SER B N 1
ATOM 2150 C CA . SER B 1 117 ? 23.594 -13.695 -10.938 1 89.62 117 SER B CA 1
ATOM 2151 C C . SER B 1 117 ? 23.453 -12.578 -11.969 1 89.62 117 SER B C 1
ATOM 2153 O O . SER B 1 117 ? 22.484 -12.555 -12.727 1 89.62 117 SER B O 1
ATOM 2155 N N . LEU B 1 118 ? 24.391 -11.656 -11.953 1 85.19 118 LEU B N 1
ATOM 2156 C CA . LEU B 1 118 ? 24.328 -10.453 -12.773 1 85.19 118 LEU B CA 1
ATOM 2157 C C . LEU B 1 118 ? 24.203 -10.812 -14.258 1 85.19 118 LEU B C 1
ATOM 2159 O O . LEU B 1 118 ? 23.625 -10.055 -15.031 1 85.19 118 LEU B O 1
ATOM 2163 N N . ASP B 1 119 ? 24.672 -11.906 -14.617 1 90.25 119 ASP B N 1
ATOM 2164 C CA . ASP B 1 119 ? 24.672 -12.289 -16.031 1 90.25 119 ASP B CA 1
ATOM 2165 C C . ASP B 1 119 ? 23.312 -12.859 -16.438 1 90.25 119 ASP B C 1
ATOM 2167 O O . ASP B 1 119 ? 23.016 -12.984 -17.625 1 90.25 119 ASP B O 1
ATOM 2171 N N . LYS B 1 120 ? 22.547 -13.086 -15.43 1 91.06 120 LYS B N 1
ATOM 2172 C CA . LYS B 1 120 ? 21.281 -13.734 -15.734 1 91.06 120 LYS B CA 1
ATOM 2173 C C . LYS B 1 120 ? 20.125 -12.742 -15.617 1 91.06 120 LYS B C 1
ATOM 2175 O O . LYS B 1 120 ? 18.984 -13.062 -15.977 1 91.06 120 LYS B O 1
ATOM 2180 N N . ILE B 1 121 ? 20.406 -11.633 -15.172 1 91.44 121 ILE B N 1
ATOM 2181 C CA . ILE B 1 121 ? 19.359 -10.633 -14.984 1 91.44 121 ILE B CA 1
ATOM 2182 C C . ILE B 1 121 ? 19 -10.016 -16.328 1 91.44 121 ILE B C 1
ATOM 2184 O O . ILE B 1 121 ? 19.875 -9.555 -17.078 1 91.44 121 ILE B O 1
ATOM 2188 N N . ARG B 1 122 ? 17.766 -9.984 -16.609 1 93.12 122 ARG B N 1
ATOM 2189 C CA . ARG B 1 122 ? 17.234 -9.469 -17.859 1 93.12 122 ARG B CA 1
ATOM 2190 C C . ARG B 1 122 ? 17.078 -7.953 -17.812 1 93.12 122 ARG B C 1
ATOM 2192 O O . ARG B 1 122 ? 17.047 -7.363 -16.734 1 93.12 122 ARG B O 1
ATOM 2199 N N . PRO B 1 123 ? 16.953 -7.332 -18.984 1 91.12 123 PRO B N 1
ATOM 2200 C CA . PRO B 1 123 ? 16.719 -5.887 -19.031 1 91.12 123 PRO B CA 1
ATOM 2201 C C . PRO B 1 123 ? 15.461 -5.465 -18.281 1 91.12 123 PRO B C 1
ATOM 2203 O O . PRO B 1 123 ? 15.453 -4.418 -17.625 1 91.12 123 PRO B O 1
ATOM 2206 N N . GLU B 1 124 ? 14.391 -6.266 -18.359 1 89.38 124 GLU B N 1
ATOM 2207 C CA . GLU B 1 124 ? 13.148 -5.957 -17.656 1 89.38 124 GLU B CA 1
ATOM 2208 C C . GLU B 1 124 ? 13.383 -5.848 -16.141 1 89.38 124 GLU B C 1
ATOM 2210 O O . GLU B 1 124 ? 12.852 -4.945 -15.5 1 89.38 124 GLU B O 1
ATOM 2215 N N . GLU B 1 125 ? 14.188 -6.684 -15.656 1 91.88 125 GLU B N 1
ATOM 2216 C CA . GLU B 1 125 ? 14.461 -6.703 -14.219 1 91.88 125 GLU B CA 1
ATOM 2217 C C . GLU B 1 125 ? 15.383 -5.559 -13.812 1 91.88 125 GLU B C 1
ATOM 2219 O O . GLU B 1 125 ? 15.234 -4.977 -12.742 1 91.88 125 GLU B O 1
ATOM 2224 N N . TRP B 1 126 ? 16.297 -5.281 -14.719 1 90.81 126 TRP B N 1
ATOM 2225 C CA . TRP B 1 126 ? 17.172 -4.137 -14.453 1 90.81 126 TRP B CA 1
ATOM 2226 C C . TRP B 1 126 ? 16.359 -2.85 -14.359 1 90.81 126 TRP B C 1
ATOM 2228 O O . TRP B 1 126 ? 16.656 -1.976 -13.547 1 90.81 126 TRP B O 1
ATOM 2238 N N . ASN B 1 127 ? 15.367 -2.754 -15.164 1 89.5 127 ASN B N 1
ATOM 2239 C CA . ASN B 1 127 ? 14.5 -1.582 -15.141 1 89.5 127 ASN B CA 1
ATOM 2240 C C . ASN B 1 127 ? 13.781 -1.445 -13.797 1 89.5 127 ASN B C 1
ATOM 2242 O O . ASN B 1 127 ? 13.695 -0.348 -13.242 1 89.5 127 ASN B O 1
ATOM 2246 N N . VAL B 1 128 ? 13.305 -2.535 -13.32 1 89 128 VAL B N 1
ATOM 2247 C CA . VAL B 1 128 ? 12.602 -2.514 -12.047 1 89 128 VAL B CA 1
ATOM 2248 C C . VAL B 1 128 ? 13.555 -2.088 -10.938 1 89 128 VAL B C 1
ATOM 2250 O O . VAL B 1 128 ? 13.211 -1.242 -10.102 1 89 128 VAL B O 1
ATOM 2253 N N . PHE B 1 129 ? 14.75 -2.533 -10.969 1 91.31 129 PHE B N 1
ATOM 2254 C CA . PHE B 1 129 ? 15.75 -2.211 -9.953 1 91.31 129 PHE B CA 1
ATOM 2255 C C . PHE B 1 129 ? 16.141 -0.741 -10.031 1 91.31 129 PHE B C 1
ATOM 2257 O O . PHE B 1 129 ? 16.188 -0.049 -9.016 1 91.31 129 PHE B O 1
ATOM 2264 N N . ALA B 1 130 ? 16.375 -0.332 -11.211 1 91.81 130 ALA B N 1
ATOM 2265 C CA . ALA B 1 130 ? 16.891 1.021 -11.406 1 91.81 130 ALA B CA 1
ATOM 2266 C C . ALA B 1 130 ? 15.844 2.064 -11.023 1 91.81 130 ALA B C 1
ATOM 2268 O O . ALA B 1 130 ? 16.156 3.053 -10.352 1 91.81 130 ALA B O 1
ATOM 2269 N N . ILE B 1 131 ? 14.633 1.833 -11.414 1 90.56 131 ILE B N 1
ATOM 2270 C CA . ILE B 1 131 ? 13.562 2.781 -11.117 1 90.56 131 ILE B CA 1
ATOM 2271 C C . ILE B 1 131 ? 13.312 2.822 -9.609 1 90.56 131 ILE B C 1
ATOM 2273 O O . ILE B 1 131 ? 13.227 3.902 -9.016 1 90.56 131 ILE B O 1
ATOM 2277 N N . THR B 1 132 ? 13.242 1.684 -9.039 1 92.25 132 THR B N 1
ATOM 2278 C CA . THR B 1 132 ? 13.016 1.615 -7.602 1 92.25 132 THR B CA 1
ATOM 2279 C C . THR B 1 132 ? 14.188 2.236 -6.844 1 92.25 132 THR B C 1
ATOM 2281 O O . THR B 1 132 ? 13.984 2.975 -5.875 1 92.25 132 THR B O 1
ATOM 2284 N N . ALA B 1 133 ? 15.398 1.96 -7.297 1 94.56 133 ALA B N 1
ATOM 2285 C CA . ALA B 1 133 ? 16.578 2.518 -6.652 1 94.56 133 ALA B CA 1
ATOM 2286 C C . ALA B 1 133 ? 16.594 4.039 -6.758 1 94.56 133 ALA B C 1
ATOM 2288 O O . ALA B 1 133 ? 16.969 4.73 -5.809 1 94.56 133 ALA B O 1
ATOM 2289 N N . PHE B 1 134 ? 16.219 4.52 -7.863 1 95.88 134 PHE B N 1
ATOM 2290 C CA . PHE B 1 134 ? 16.203 5.961 -8.086 1 95.88 134 PHE B CA 1
ATOM 2291 C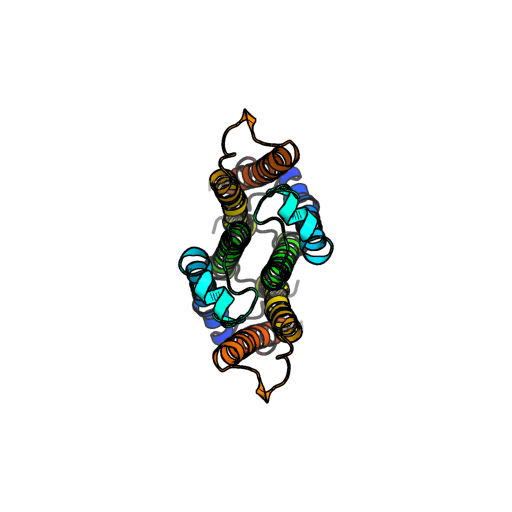 C . PHE B 1 134 ? 15.219 6.648 -7.145 1 95.88 134 PHE B C 1
ATOM 2293 O O . PHE B 1 134 ? 15.586 7.586 -6.434 1 95.88 134 PHE B O 1
ATOM 2300 N N . VAL B 1 135 ? 14.008 6.168 -7.102 1 95.06 135 VAL B N 1
ATOM 2301 C CA . VAL B 1 135 ? 12.969 6.762 -6.266 1 95.06 135 VAL B CA 1
ATOM 2302 C C . VAL B 1 135 ? 13.359 6.656 -4.797 1 95.06 135 VAL B C 1
ATOM 2304 O O . VAL B 1 135 ? 13.234 7.625 -4.043 1 95.06 135 VAL B O 1
ATOM 2307 N N . ALA B 1 136 ? 13.859 5.523 -4.375 1 97.06 136 ALA B N 1
ATOM 2308 C CA . ALA B 1 136 ? 14.266 5.316 -2.99 1 97.06 136 ALA B CA 1
ATOM 2309 C C . ALA B 1 136 ? 15.398 6.262 -2.607 1 97.06 136 ALA B C 1
ATOM 2311 O O . ALA B 1 136 ? 15.43 6.789 -1.493 1 97.06 136 ALA B O 1
ATOM 2312 N N . THR B 1 137 ? 16.281 6.453 -3.525 1 97.44 137 THR B N 1
ATOM 2313 C CA . THR B 1 137 ? 17.422 7.332 -3.252 1 97.44 137 THR B CA 1
ATOM 2314 C C . THR B 1 137 ? 16.953 8.766 -3.041 1 97.44 137 THR B C 1
ATOM 2316 O O . THR B 1 137 ? 17.359 9.43 -2.086 1 97.44 137 THR B O 1
ATOM 2319 N N . VAL B 1 138 ? 16.078 9.242 -3.898 1 97.19 138 VAL B N 1
ATOM 2320 C CA . VAL B 1 138 ? 15.531 10.586 -3.75 1 97.19 138 VAL B CA 1
ATOM 2321 C C . VAL B 1 138 ? 14.828 10.711 -2.398 1 97.19 138 VAL B C 1
ATOM 2323 O O . VAL B 1 138 ? 15 11.711 -1.695 1 97.19 138 VAL B O 1
ATOM 2326 N N . ARG B 1 139 ? 14.125 9.781 -2.01 1 97.5 139 ARG B N 1
ATOM 2327 C CA . ARG B 1 139 ? 13.398 9.773 -0.744 1 97.5 139 ARG B CA 1
ATOM 2328 C C . ARG B 1 139 ? 14.367 9.797 0.438 1 97.5 139 ARG B C 1
ATOM 2330 O O . ARG B 1 139 ? 14.148 10.531 1.408 1 97.5 139 ARG B O 1
ATOM 2337 N N . ILE B 1 140 ? 15.383 8.992 0.354 1 97.81 140 ILE B N 1
ATOM 2338 C CA . ILE B 1 140 ? 16.359 8.906 1.43 1 97.81 140 ILE B CA 1
ATOM 2339 C C . ILE B 1 140 ? 17.062 10.258 1.599 1 97.81 140 ILE B C 1
ATOM 2341 O O . ILE B 1 140 ? 17.234 10.734 2.721 1 97.81 140 ILE B O 1
ATOM 2345 N N . LEU B 1 141 ? 17.422 10.867 0.51 1 97.38 141 LEU B N 1
ATOM 2346 C CA . LEU B 1 141 ? 18.062 12.18 0.561 1 97.38 141 LEU B CA 1
ATOM 2347 C C . LEU B 1 141 ? 17.141 13.211 1.189 1 97.38 141 LEU B C 1
ATOM 2349 O O . LEU B 1 141 ? 17.578 14.008 2.027 1 97.38 141 LEU B O 1
ATOM 2353 N N . PHE B 1 142 ? 15.906 13.18 0.801 1 96.94 142 PHE B N 1
ATOM 2354 C CA . PHE B 1 142 ? 14.938 14.125 1.352 1 96.94 142 PHE B CA 1
ATOM 2355 C C . PHE B 1 142 ? 14.758 13.906 2.85 1 96.94 142 PHE B C 1
ATOM 2357 O O . PHE B 1 142 ? 14.789 14.859 3.629 1 96.94 142 PHE B O 1
ATOM 2364 N N . VAL B 1 143 ? 14.594 12.688 3.279 1 96.56 143 VAL B N 1
ATOM 2365 C CA . VAL B 1 143 ? 14.367 12.352 4.684 1 96.56 143 VAL B CA 1
ATOM 2366 C C . VAL B 1 143 ? 15.602 12.727 5.504 1 96.56 143 VAL B C 1
ATOM 2368 O O . VAL B 1 143 ? 15.477 13.156 6.652 1 96.56 143 VAL B O 1
ATOM 2371 N N . ALA B 1 144 ? 16.781 12.633 4.926 1 95.88 144 ALA B N 1
ATOM 2372 C CA . ALA B 1 144 ? 18.031 12.984 5.59 1 95.88 144 ALA B CA 1
ATOM 2373 C C . ALA B 1 144 ? 18.203 14.5 5.656 1 95.88 144 ALA B C 1
ATOM 2375 O O . ALA B 1 144 ? 19.125 15 6.316 1 95.88 144 ALA B O 1
ATOM 2376 N N . GLY B 1 145 ? 17.359 15.219 4.938 1 93.81 145 GLY B N 1
ATOM 2377 C CA . GLY B 1 145 ? 17.375 16.672 5 1 93.81 145 GLY B CA 1
ATOM 2378 C C . GLY B 1 145 ? 18.312 17.297 3.996 1 93.81 145 GLY B C 1
ATOM 2379 O O . GLY B 1 145 ? 18.672 18.484 4.125 1 93.81 145 GLY B O 1
ATOM 2380 N N . VAL B 1 146 ? 18.719 16.531 3.115 1 93.25 146 VAL B N 1
ATOM 2381 C CA . VAL B 1 146 ? 19.625 17.062 2.096 1 93.25 146 VAL B CA 1
ATOM 2382 C C . VAL B 1 146 ? 18.875 18.078 1.238 1 93.25 146 VAL B C 1
ATOM 2384 O O . VAL B 1 146 ? 17.828 17.781 0.671 1 93.25 146 VAL B O 1
ATOM 2387 N N . GLY B 1 147 ? 19.469 19.266 1.248 1 88.81 147 GLY B N 1
ATOM 2388 C CA . GLY B 1 147 ? 18.891 20.312 0.415 1 88.81 147 GLY B CA 1
ATOM 2389 C C . GLY B 1 147 ? 17.828 21.125 1.126 1 88.81 147 GLY B C 1
ATOM 2390 O O . GLY B 1 147 ? 17.312 22.094 0.575 1 88.81 147 GLY B O 1
ATOM 2391 N N . LEU B 1 148 ? 17.469 20.719 2.316 1 85.75 148 LEU B N 1
ATOM 2392 C CA . LEU B 1 148 ? 16.453 21.453 3.057 1 85.75 148 LEU B CA 1
ATOM 2393 C C . LEU B 1 148 ? 17.062 22.656 3.77 1 85.75 148 LEU B C 1
ATOM 2395 O O . LEU B 1 148 ? 18.203 22.609 4.223 1 85.75 148 LEU B O 1
ATOM 2399 N N . GLY B 1 149 ? 16.656 23.859 3.336 1 71.75 149 GLY B N 1
ATOM 2400 C CA . GLY B 1 149 ? 17.188 25.078 3.916 1 71.75 149 GLY B CA 1
ATOM 2401 C C . GLY B 1 149 ? 17.25 25.047 5.43 1 71.75 149 GLY B C 1
ATOM 2402 O O . GLY B 1 149 ? 16.547 24.25 6.07 1 71.75 149 GLY B O 1
ATOM 2403 N N . LYS B 1 150 ? 18.484 25.438 5.973 1 62.41 150 LYS B N 1
ATOM 2404 C CA . LYS B 1 150 ? 18.672 25.547 7.414 1 62.41 150 LYS B CA 1
ATOM 2405 C C . LYS B 1 150 ? 17.625 26.453 8.047 1 62.41 150 LYS B C 1
ATOM 2407 O O . LYS B 1 150 ? 17.234 27.469 7.461 1 62.41 150 LYS B O 1
ATOM 2412 N N . GLY B 1 151 ? 16.625 25.875 8.703 1 54.03 151 GLY B N 1
ATOM 2413 C CA . GLY B 1 151 ? 15.797 26.781 9.477 1 54.03 151 GLY B CA 1
ATOM 2414 C C . GLY B 1 151 ? 16.594 27.844 10.211 1 54.03 151 GLY B C 1
ATOM 2415 O O . GLY B 1 151 ? 17.672 27.562 10.742 1 54.03 151 GLY B O 1
ATOM 2416 N N . THR B 1 152 ? 16.828 29.016 9.578 1 46.03 152 THR B N 1
ATOM 2417 C CA . THR B 1 152 ? 17.625 30.078 10.18 1 46.03 152 THR B CA 1
ATOM 2418 C C . THR B 1 152 ? 17.156 30.359 11.602 1 46.03 152 THR B C 1
ATOM 2420 O O . THR B 1 152 ? 15.961 30.578 11.836 1 46.03 152 THR B O 1
ATOM 2423 N N . ASN B 1 153 ? 17.656 29.703 12.562 1 46.62 153 ASN B N 1
ATOM 2424 C CA . ASN B 1 153 ? 17.438 30.188 13.922 1 46.62 153 ASN B CA 1
ATOM 2425 C C . ASN B 1 153 ? 17.812 31.656 14.047 1 46.62 153 ASN B C 1
ATOM 2427 O O . ASN B 1 153 ? 18.984 32.031 13.883 1 46.62 153 ASN B O 1
ATOM 2431 N N . THR B 1 154 ? 16.984 32.531 13.5 1 43.22 154 THR B N 1
ATOM 2432 C CA . THR B 1 154 ? 17.281 33.938 13.727 1 43.22 154 THR B CA 1
ATOM 2433 C C . THR B 1 154 ? 17.281 34.25 15.219 1 43.22 154 THR B C 1
ATOM 2435 O O . THR B 1 154 ? 16.234 34.188 15.875 1 43.22 154 THR B O 1
ATOM 2438 N N . LYS B 1 155 ? 18.203 33.938 16 1 47.78 155 LYS B N 1
ATOM 2439 C CA . LYS B 1 155 ? 18.438 34.469 17.344 1 47.78 155 LYS B CA 1
ATOM 2440 C C . LYS B 1 155 ? 18.391 35.969 17.344 1 47.78 155 LYS B C 1
ATOM 2442 O O . LYS B 1 155 ? 19.156 36.625 16.625 1 47.78 155 LYS B O 1
ATOM 2447 N N . LYS B 1 156 ? 17.219 36.594 17.609 1 46.06 156 LYS B N 1
ATOM 2448 C CA . LYS B 1 156 ? 17.234 38.031 17.906 1 46.06 156 LYS B CA 1
ATOM 2449 C C . LYS B 1 156 ? 18.188 38.312 19.078 1 46.06 156 LYS B C 1
ATOM 2451 O O . LYS B 1 156 ? 17.984 37.812 20.188 1 46.06 156 LYS B O 1
ATOM 2456 N N . ASN B 1 157 ? 19.375 38.531 18.922 1 46.12 157 ASN B N 1
ATOM 2457 C CA . ASN B 1 157 ? 20.188 39.156 19.953 1 46.12 157 ASN B CA 1
ATOM 2458 C C . ASN B 1 157 ? 19.516 40.438 20.484 1 46.12 157 ASN B C 1
ATOM 2460 O O . ASN B 1 157 ? 19.281 41.375 19.719 1 46.12 157 ASN B O 1
ATOM 2464 N N . ALA B 1 158 ? 18.703 40.312 21.547 1 38.78 158 ALA B N 1
ATOM 2465 C CA . ALA B 1 158 ? 18.453 41.531 22.297 1 38.78 158 ALA B CA 1
ATOM 2466 C C . ALA B 1 158 ? 19.719 42 23.016 1 38.78 158 ALA B C 1
ATOM 2468 O O . ALA B 1 158 ? 20.531 41.188 23.469 1 38.78 158 ALA B O 1
#

Organism: NCBI:txid1448308

InterPro domains:
  IPR056121 Domain of unknown function DUF7704 [PF24803] (7-146)
  IPR056121 Domain of unknown function DUF7704 [PTHR37019] (4-156)

Radius of gyration: 21.79 Å; Cα contacts (8 Å, |Δi|>4): 406; chains: 2; bounding box: 49×73×42 Å

Secondary structure (DSSP, 8-state):
----------HHHHHIIIIIHHHHHHHHHHHHHH-HHHHHHTTS-TTSTT-PPPHHHHHHHHHHHHHHHHHHHIIIIIHHH---HHHHHHHHHHHHHHHHHHHHHHHHHHHHTT--STTT--HHHHHHHHHHHHHHHHHHHHHTTTT-----------/----------HHHHHIIIIIHHHHHHHHHHHHHH-HHHHHHTTS-TTSTT----HHHHHHHHHHHHHHHHHHHIIIIIHHH---HHHHHHHHHHHHHHHHHHHHHHHHHHHHTT--STTT--HHHHHHHHHHHHHHHHHHHHHTTTT-----------

Foldseek 3Di:
DQPLQQWADDPVLLCCQQPVQLVVLLVLLVCLQPPVLVVLCLLAPPPGPPSDQDVVSNVVSNVSSVVSNVSSCCRNPVCVVVRGLVVVLVSLVVCLVVLVCLVVVSCVSCVVVVQNDPVRNDPSSVVSVVVSVVSSVSSVCSNVVPPTDRSPSPPPPD/DQPLQQWADDPVCLCCQQPVQLVVLLVLLVCLQPPVLVVLCLLAPPPGPPSDQDVVSNVVSNVSSVVSNVSSCCRNPVCVVVRHLVVVLVSLVVCLVVLVCLVVVSCVSCVVVVQNDPVRDDPSSVVSVVVSVVSSVSSVCSNVPPPTDRSPSPPPPD